Protein AF-A0A812J0E7-F1 (afdb_monomer_lite)

Radius of gyration: 27.95 Å; chains: 1; bounding box: 63×79×71 Å

Foldseek 3Di:
DCPQVDDADPLLVVLLVPDDPVQSVVVVVVLSVCVVVVVDPHSNVVSNVCSVVPPDRCVPPPPPPDDDDPCPPDPPDPPPPDLVVLLVLLCPAPLNVLCVVLVNDADPLLSVLLSVDPSVLSSQLSVVCSVCVVPDPHSNVVSNVCSVVPPDRPPPPPPPPPPDDPPPPDDDPDDDDDDDDDDDDDDDDDDDDPPPPPPDDPDPDDDDDDDD

Sequence (212 aa):
MALVGLQLDDSATNALSGLPVEAAIEFLDVVARKAATGHLKDPSNYVCATIARGYVPQAKLPSWQGHASFEAPPPANAVMPDMDVAASRLQSTVGMRKAEQAGIDLNHEALNALLRLPTPHASQLLEQVVDKKETIRDLSNYVCATVARGFHPKDSVGTVWSGLPSPGPCAETEVPGAKAKGKGKATMESKGIELVLGLSACDADGAPAMSA

Secondary structure (DSSP, 8-state):
--SS-----HHHHHHHHTS-HHHHHHHHHHHHHHHHTT--S-HHHHHHHHHHTT---GGGS----S-----PPPPTT--PPPHHHHHHHHHTSHHHHHHHHTT----HHHHHHHHTS-HHHHHHHHHHHHHHTTT-S-HHHHHHHHHHH----TT-SS---TTSPPPP--------------------------------------PPP---

pLDDT: mean 76.67, std 21.18, range [36.47, 97.5]

Structure (mmCIF, N/CA/C/O backbone):
data_AF-A0A812J0E7-F1
#
_entry.id   AF-A0A812J0E7-F1
#
loop_
_atom_site.group_PDB
_atom_site.id
_atom_site.type_symbol
_atom_site.label_atom_id
_atom_site.label_alt_id
_atom_site.label_comp_id
_atom_site.label_asym_id
_atom_site.label_entity_id
_atom_site.label_seq_id
_atom_site.pdbx_PDB_ins_code
_atom_site.Cartn_x
_atom_site.Cartn_y
_atom_site.Cartn_z
_atom_site.occupancy
_atom_site.B_iso_or_equiv
_atom_site.auth_seq_id
_atom_site.auth_comp_id
_atom_site.auth_asym_id
_atom_site.auth_atom_id
_atom_site.pdbx_PDB_model_num
ATOM 1 N N . MET A 1 1 ? -5.034 -35.439 -24.801 1.00 44.34 1 MET A N 1
ATOM 2 C CA . MET A 1 1 ? -4.328 -35.303 -23.509 1.00 44.34 1 MET A CA 1
ATOM 3 C C . MET A 1 1 ? -5.160 -34.407 -22.601 1.00 44.34 1 MET A C 1
ATOM 5 O O . MET A 1 1 ? -5.122 -33.199 -22.765 1.00 44.34 1 MET A O 1
ATOM 9 N N . ALA A 1 2 ? -5.962 -34.982 -21.703 1.00 48.00 2 ALA A N 1
ATOM 10 C CA . ALA A 1 2 ? -6.742 -34.235 -20.712 1.00 48.00 2 ALA A CA 1
ATOM 11 C C . ALA A 1 2 ? -5.979 -34.247 -19.380 1.00 48.00 2 ALA A C 1
ATOM 13 O O . ALA A 1 2 ? -6.350 -34.968 -18.462 1.00 48.00 2 ALA A O 1
ATOM 14 N N . LEU A 1 3 ? -4.842 -33.547 -19.303 1.00 50.38 3 LEU A N 1
ATOM 15 C CA . LEU A 1 3 ? -3.927 -33.725 -18.167 1.00 50.38 3 LEU A CA 1
ATOM 16 C C . LEU A 1 3 ? -4.406 -33.045 -16.868 1.00 50.38 3 LEU A C 1
ATOM 18 O O . LEU A 1 3 ? -3.832 -33.301 -15.819 1.00 50.38 3 LEU A O 1
ATOM 22 N N . VAL A 1 4 ? -5.441 -32.194 -16.912 1.00 64.94 4 VAL A N 1
ATOM 23 C CA . VAL A 1 4 ? -5.829 -31.359 -15.753 1.00 64.94 4 VAL A CA 1
ATOM 24 C C . VAL A 1 4 ? -7.349 -31.254 -15.541 1.00 64.94 4 VAL A C 1
ATOM 26 O O . VAL A 1 4 ? -7.813 -30.524 -14.674 1.00 64.94 4 VAL A O 1
ATOM 29 N N . GLY A 1 5 ? -8.167 -31.955 -16.337 1.00 81.00 5 GLY A N 1
ATOM 30 C CA . GLY A 1 5 ? -9.637 -31.878 -16.237 1.00 81.00 5 GLY A CA 1
ATOM 31 C C . GLY A 1 5 ? -10.244 -30.487 -16.505 1.00 81.00 5 GLY A C 1
ATOM 32 O O . GLY A 1 5 ? -11.452 -30.314 -16.379 1.00 81.00 5 GLY A O 1
ATOM 33 N N . LEU A 1 6 ? -9.429 -29.501 -16.888 1.00 87.38 6 LEU A N 1
ATOM 34 C CA . LEU A 1 6 ? -9.859 -28.165 -17.282 1.00 87.38 6 LEU A CA 1
ATOM 35 C C . LEU A 1 6 ? -10.389 -28.212 -18.717 1.00 87.38 6 LEU A C 1
ATOM 37 O O . LEU A 1 6 ? -9.656 -28.577 -19.637 1.00 87.38 6 LEU A O 1
ATOM 41 N N . GLN A 1 7 ? -11.650 -27.830 -18.908 1.00 90.75 7 GLN A N 1
ATOM 42 C CA . GLN A 1 7 ? -12.181 -27.540 -20.237 1.00 90.75 7 GLN A CA 1
ATOM 43 C C . GLN A 1 7 ? -11.746 -26.122 -20.616 1.00 90.75 7 GLN A C 1
ATOM 45 O O . GLN A 1 7 ? -12.082 -25.168 -19.916 1.00 90.75 7 GLN A O 1
ATOM 50 N N . LEU A 1 8 ? -10.941 -26.008 -21.674 1.00 92.88 8 LEU A N 1
ATOM 51 C CA . LEU A 1 8 ? -10.492 -24.740 -22.242 1.00 92.88 8 LEU A CA 1
ATOM 52 C C . LEU A 1 8 ? -11.050 -24.608 -23.657 1.00 92.88 8 LEU A C 1
ATOM 54 O O . LEU A 1 8 ? -10.945 -25.544 -24.447 1.00 92.88 8 LEU A O 1
ATOM 58 N N . ASP A 1 9 ? -11.605 -23.441 -23.966 1.00 95.88 9 ASP A N 1
ATOM 59 C CA . ASP A 1 9 ? -12.119 -23.116 -25.298 1.00 95.88 9 ASP A CA 1
ATOM 60 C C . ASP A 1 9 ? -10.985 -22.867 -26.307 1.00 95.88 9 ASP A C 1
ATOM 62 O O . ASP A 1 9 ? -9.846 -22.552 -25.936 1.00 95.88 9 ASP A O 1
ATOM 66 N N . ASP A 1 10 ? -11.309 -22.908 -27.602 1.00 96.56 10 ASP A N 1
ATOM 67 C CA . ASP A 1 10 ? -10.367 -22.638 -28.700 1.00 96.56 10 ASP A CA 1
ATOM 68 C C . ASP A 1 10 ? -9.698 -21.257 -28.586 1.00 96.56 10 ASP A C 1
ATOM 70 O O . ASP A 1 10 ? -8.526 -21.078 -28.911 1.00 96.56 10 ASP A O 1
ATOM 74 N N . SER A 1 11 ? -10.413 -20.263 -28.049 1.00 95.69 11 SER A N 1
ATOM 75 C CA . SER A 1 11 ? -9.834 -18.935 -27.820 1.00 95.69 11 SER A CA 1
ATOM 76 C C . SER A 1 11 ? -8.719 -18.959 -26.771 1.00 95.69 11 SER A C 1
ATOM 78 O O . SER A 1 11 ? -7.732 -18.237 -26.913 1.00 95.69 11 SER A O 1
ATOM 80 N N . ALA A 1 12 ? -8.868 -19.766 -25.718 1.00 96.06 12 ALA A N 1
ATOM 81 C CA . ALA A 1 12 ? -7.878 -19.867 -24.652 1.00 96.06 12 ALA A CA 1
ATOM 82 C C . ALA A 1 12 ? -6.657 -20.672 -25.113 1.00 96.06 12 ALA A C 1
ATOM 84 O O . ALA A 1 12 ? -5.525 -20.288 -24.820 1.00 96.06 12 ALA A O 1
ATOM 85 N N . THR A 1 13 ? -6.867 -21.742 -25.886 1.00 95.50 13 THR A N 1
ATOM 86 C CA . THR A 1 13 ? -5.765 -22.511 -26.487 1.00 95.50 13 THR A CA 1
ATOM 87 C C . THR A 1 13 ? -4.980 -21.678 -27.503 1.00 95.50 13 THR A C 1
ATOM 89 O O . THR A 1 13 ? -3.749 -21.692 -27.473 1.00 95.50 13 THR A O 1
ATOM 92 N N . ASN A 1 14 ? -5.659 -20.864 -28.319 1.00 97.00 14 ASN A N 1
ATOM 93 C CA . ASN A 1 14 ? -4.999 -19.925 -29.224 1.00 97.00 14 ASN A CA 1
ATOM 94 C C . ASN A 1 14 ? -4.171 -18.878 -28.458 1.00 97.00 14 ASN A C 1
ATOM 96 O O . ASN A 1 14 ? -3.019 -18.631 -28.805 1.00 97.00 14 ASN A O 1
ATOM 100 N N . ALA A 1 15 ? -4.704 -18.314 -27.369 1.00 96.31 15 ALA A N 1
ATOM 101 C CA . ALA A 1 15 ? -3.961 -17.370 -26.533 1.00 96.31 15 ALA A CA 1
ATOM 102 C C . ALA A 1 15 ? -2.708 -18.005 -25.898 1.00 96.31 15 ALA A C 1
ATOM 104 O O . ALA A 1 15 ? -1.647 -17.381 -25.867 1.00 96.31 15 ALA A O 1
ATOM 105 N N . LEU A 1 16 ? -2.805 -19.258 -25.438 1.00 95.56 16 LEU A N 1
ATOM 106 C CA . LEU A 1 16 ? -1.675 -20.001 -24.869 1.00 95.56 16 LEU A CA 1
ATOM 107 C C . LEU A 1 16 ? -0.576 -20.283 -25.898 1.00 95.56 16 LEU A C 1
ATOM 109 O O . LEU A 1 16 ? 0.594 -20.321 -25.527 1.00 95.56 16 LEU A O 1
ATOM 113 N N . SER A 1 17 ? -0.926 -20.430 -27.179 1.00 96.12 17 SER A N 1
ATOM 114 C CA . SER A 1 17 ? 0.057 -20.648 -28.249 1.00 96.12 17 SER A CA 1
ATOM 115 C C . SER A 1 17 ? 1.004 -19.458 -28.466 1.00 96.12 17 SER A C 1
ATOM 117 O O . SER A 1 17 ? 2.096 -19.632 -29.001 1.00 96.12 17 SER A O 1
ATOM 119 N N . GLY A 1 18 ? 0.619 -18.259 -28.010 1.00 93.50 18 GLY A N 1
ATOM 120 C CA . GLY A 1 18 ? 1.463 -17.063 -28.042 1.00 93.50 18 GLY A CA 1
ATOM 121 C C . GLY A 1 18 ? 2.521 -16.999 -26.934 1.00 93.50 18 GLY A C 1
ATOM 122 O O . GLY A 1 18 ? 3.386 -16.125 -26.976 1.00 93.50 18 GLY A O 1
ATOM 123 N N . LEU A 1 19 ? 2.466 -17.890 -25.937 1.00 93.12 19 LEU A N 1
ATOM 124 C CA . LEU A 1 19 ? 3.418 -17.939 -24.827 1.00 93.12 19 LEU A CA 1
ATOM 125 C C . LEU A 1 19 ? 4.507 -19.000 -25.063 1.00 93.12 19 LEU A C 1
ATOM 127 O O . LEU A 1 19 ? 4.254 -20.017 -25.710 1.00 93.12 19 LEU A O 1
ATOM 131 N N . PRO A 1 20 ? 5.718 -18.824 -24.497 1.00 93.25 20 PRO A N 1
ATOM 132 C CA . PRO A 1 20 ? 6.706 -19.895 -24.481 1.00 93.25 20 PRO A CA 1
ATOM 133 C C . PRO A 1 20 ? 6.164 -21.096 -23.697 1.00 93.25 20 PRO A C 1
ATOM 135 O O . PRO A 1 20 ? 5.529 -20.928 -22.654 1.00 93.25 20 PRO A O 1
ATOM 138 N N . VAL A 1 21 ? 6.446 -22.306 -24.190 1.00 93.12 21 VAL A N 1
ATOM 139 C CA . VAL A 1 21 ? 5.866 -23.560 -23.675 1.00 93.12 21 VAL A CA 1
ATOM 140 C C . VAL A 1 21 ? 6.054 -23.731 -22.165 1.00 93.12 21 VAL A C 1
ATOM 142 O O . VAL A 1 21 ? 5.101 -24.077 -21.473 1.00 93.12 21 VAL A O 1
ATOM 145 N N . GLU A 1 22 ? 7.226 -23.376 -21.635 1.00 90.38 22 GLU A N 1
ATOM 146 C CA . GLU A 1 22 ? 7.506 -23.479 -20.198 1.00 90.38 22 GLU A CA 1
ATOM 147 C C . GLU A 1 22 ? 6.597 -22.571 -19.364 1.00 90.38 22 GLU A C 1
ATOM 149 O O . GLU A 1 22 ? 6.024 -22.997 -18.364 1.00 90.38 22 GLU A O 1
ATOM 154 N N . ALA A 1 23 ? 6.377 -21.335 -19.823 1.00 92.38 23 ALA A N 1
ATOM 155 C CA . ALA A 1 23 ? 5.487 -20.399 -19.146 1.00 92.38 23 ALA A CA 1
ATOM 156 C C . ALA A 1 23 ? 4.021 -20.835 -19.230 1.00 92.38 23 ALA A C 1
ATOM 158 O O . ALA A 1 23 ? 3.261 -20.626 -18.287 1.00 92.38 23 ALA A O 1
ATOM 159 N N . ALA A 1 24 ? 3.614 -21.433 -20.353 1.00 94.00 24 ALA A N 1
ATOM 160 C CA . ALA A 1 24 ? 2.263 -21.953 -20.514 1.00 94.00 24 ALA A CA 1
ATOM 161 C C . ALA A 1 24 ? 1.991 -23.113 -19.540 1.00 94.00 24 ALA A C 1
ATOM 163 O O . ALA A 1 24 ? 0.922 -23.152 -18.932 1.00 94.00 24 ALA A O 1
ATOM 164 N N . ILE A 1 25 ? 2.960 -24.016 -19.339 1.00 91.94 25 ILE A N 1
ATOM 165 C CA . ILE A 1 25 ? 2.851 -25.132 -18.386 1.00 91.94 25 ILE A CA 1
ATOM 166 C C . ILE A 1 25 ? 2.694 -24.609 -16.954 1.00 91.94 25 ILE A C 1
ATOM 168 O O . ILE A 1 25 ? 1.751 -24.993 -16.260 1.00 91.94 25 ILE A O 1
ATOM 172 N N . GLU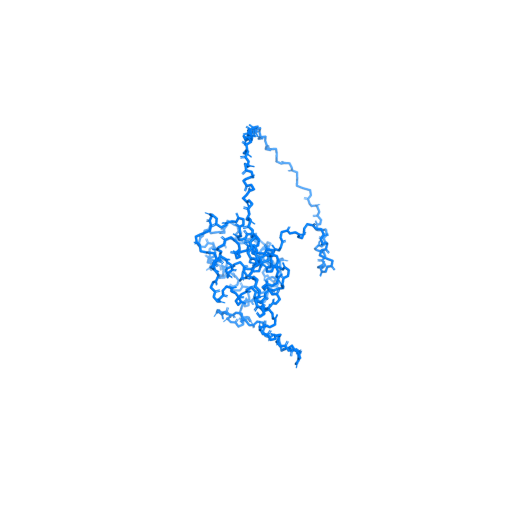 A 1 26 ? 3.565 -23.694 -16.521 1.00 91.25 26 GLU A N 1
ATOM 173 C CA . GLU A 1 26 ? 3.472 -23.095 -15.184 1.00 91.25 26 GLU A CA 1
ATOM 174 C C . GLU A 1 26 ? 2.159 -22.341 -14.974 1.00 91.25 26 GLU A C 1
ATOM 176 O O . GLU A 1 26 ? 1.524 -22.441 -13.920 1.00 91.25 26 GLU A O 1
ATOM 181 N N . PHE A 1 27 ? 1.731 -21.584 -15.985 1.00 93.50 27 PHE A N 1
ATOM 182 C CA . PHE A 1 27 ? 0.490 -20.835 -15.914 1.00 93.50 27 PHE A CA 1
ATOM 183 C C . PHE A 1 27 ? -0.718 -21.766 -15.767 1.00 93.50 27 PHE A C 1
ATOM 185 O O . PHE A 1 27 ? -1.580 -21.519 -14.920 1.00 93.50 27 PHE A O 1
ATOM 192 N N . LEU A 1 28 ? -0.756 -22.869 -16.521 1.00 93.38 28 LEU A N 1
ATOM 193 C CA . LEU A 1 28 ? -1.810 -23.875 -16.407 1.00 93.38 28 LEU A CA 1
ATOM 194 C C . LEU A 1 28 ? -1.844 -24.527 -15.020 1.00 93.38 28 LEU A C 1
ATOM 196 O O . LEU A 1 28 ? -2.935 -24.742 -14.495 1.00 93.38 28 LEU A O 1
ATOM 200 N N . ASP A 1 29 ? -0.696 -24.765 -14.384 1.00 91.25 29 ASP A N 1
ATOM 201 C CA . ASP A 1 29 ? -0.633 -25.288 -13.013 1.00 91.25 29 ASP A CA 1
ATOM 202 C C . ASP A 1 29 ? -1.235 -24.307 -11.982 1.00 91.25 29 ASP A C 1
ATOM 204 O O . ASP A 1 29 ? -1.994 -24.691 -11.084 1.00 91.25 29 ASP A O 1
ATOM 208 N N . VAL A 1 30 ? -0.980 -23.003 -12.140 1.00 91.06 30 VAL A N 1
ATOM 209 C CA . VAL A 1 30 ? -1.592 -21.958 -11.298 1.00 91.06 30 VAL A CA 1
ATOM 210 C C . VAL A 1 30 ? -3.108 -21.893 -11.507 1.00 91.06 30 VAL A C 1
ATOM 212 O O . VAL A 1 30 ? -3.863 -21.794 -10.533 1.00 91.06 30 VAL A O 1
ATOM 215 N N . VAL A 1 31 ? -3.569 -21.956 -12.760 1.00 93.69 31 VAL A N 1
ATOM 216 C CA . VAL A 1 31 ? -5.002 -21.967 -13.096 1.00 93.69 31 VAL A CA 1
ATOM 217 C C . VAL A 1 31 ? -5.678 -23.207 -12.518 1.00 93.69 31 VAL A C 1
ATOM 219 O O . VAL A 1 31 ? -6.746 -23.087 -11.922 1.00 93.69 31 VAL A O 1
ATOM 222 N N . ALA A 1 32 ? -5.034 -24.370 -12.604 1.00 92.75 32 ALA A N 1
ATOM 223 C CA . ALA A 1 32 ? -5.523 -25.619 -12.035 1.00 92.75 32 ALA A CA 1
ATOM 224 C C . ALA A 1 32 ? -5.711 -25.533 -10.520 1.00 92.75 32 ALA A C 1
ATOM 226 O O . ALA A 1 32 ? -6.779 -25.870 -10.011 1.00 92.75 32 ALA A O 1
ATOM 227 N N . ARG A 1 33 ? -4.723 -24.996 -9.794 1.00 89.88 33 ARG A N 1
ATOM 228 C CA . ARG A 1 33 ? -4.826 -24.774 -8.342 1.00 89.88 33 ARG A CA 1
ATOM 229 C C . ARG A 1 33 ? -5.947 -23.796 -7.977 1.00 89.88 33 ARG A C 1
ATOM 231 O O . ARG A 1 33 ? -6.673 -24.019 -7.006 1.00 89.88 33 ARG A O 1
ATOM 238 N N . LYS A 1 34 ? -6.123 -22.727 -8.762 1.00 90.88 34 LYS A N 1
ATOM 239 C CA . LYS A 1 34 ? -7.212 -21.746 -8.581 1.00 90.88 34 LYS A CA 1
ATOM 240 C C . LYS A 1 34 ? -8.595 -22.322 -8.897 1.00 90.88 34 LYS A C 1
ATOM 242 O O . LYS A 1 34 ? -9.567 -21.976 -8.229 1.00 90.88 34 LYS A O 1
ATOM 247 N N . ALA A 1 35 ? -8.684 -23.199 -9.891 1.00 92.44 35 ALA A N 1
ATOM 248 C CA . ALA A 1 35 ? -9.912 -23.913 -10.217 1.00 92.44 35 ALA A CA 1
ATOM 249 C C . ALA A 1 35 ? -10.257 -24.938 -9.126 1.00 92.44 35 ALA A C 1
ATOM 251 O O . ALA A 1 35 ? -11.395 -24.982 -8.670 1.00 92.44 35 ALA A O 1
ATOM 252 N N . ALA A 1 36 ? -9.265 -25.684 -8.626 1.00 88.81 36 ALA A N 1
ATOM 253 C CA . ALA A 1 36 ? -9.441 -26.661 -7.550 1.00 88.81 36 ALA A CA 1
ATOM 254 C C . ALA A 1 36 ? -9.902 -26.026 -6.226 1.00 88.81 36 ALA A C 1
ATOM 256 O O . ALA A 1 36 ? -10.658 -26.638 -5.478 1.00 88.81 36 ALA A O 1
ATOM 257 N N . THR A 1 37 ? -9.497 -24.782 -5.949 1.00 91.31 37 THR A N 1
ATOM 258 C CA . THR A 1 37 ? -9.984 -24.013 -4.788 1.00 91.31 37 THR A CA 1
ATOM 259 C C . THR A 1 37 ? -11.406 -23.468 -4.965 1.00 91.31 37 THR A C 1
ATOM 261 O O . THR A 1 37 ? -11.951 -22.889 -4.030 1.00 91.31 37 THR A O 1
ATOM 264 N N . GLY A 1 38 ? -12.027 -23.627 -6.141 1.00 89.31 38 GLY A N 1
ATOM 265 C CA . GLY A 1 38 ? -13.383 -23.145 -6.429 1.00 89.31 38 GLY A CA 1
ATOM 266 C C . GLY A 1 38 ? -13.495 -21.623 -6.570 1.00 89.31 38 GLY A C 1
ATOM 267 O O . GLY A 1 38 ? -14.597 -21.088 -6.683 1.00 89.31 38 GLY A O 1
ATOM 268 N N . HIS A 1 39 ? -12.370 -20.902 -6.582 1.00 88.56 39 HIS A N 1
ATOM 269 C CA . HIS A 1 39 ? -12.354 -19.447 -6.751 1.00 88.56 39 HIS A CA 1
ATOM 270 C C . HIS A 1 39 ? -12.484 -19.003 -8.210 1.00 88.56 39 HIS A C 1
ATOM 272 O O . HIS A 1 39 ? -12.683 -17.814 -8.471 1.00 88.56 39 HIS A O 1
ATOM 278 N N . LEU A 1 40 ? -12.383 -19.935 -9.158 1.00 92.81 40 LEU A N 1
ATOM 279 C CA . LEU A 1 40 ? -12.450 -19.655 -10.582 1.00 92.81 40 LEU A CA 1
ATOM 280 C C . LEU A 1 40 ? -13.701 -20.288 -11.193 1.00 92.81 40 LEU A C 1
ATOM 282 O O . LEU A 1 40 ? -13.822 -21.508 -11.222 1.00 92.81 40 LEU A O 1
ATOM 286 N N . LYS A 1 41 ? -14.627 -19.446 -11.666 1.00 92.50 41 LYS A N 1
ATOM 287 C CA . LYS A 1 41 ? -15.868 -19.890 -12.324 1.00 92.50 41 LYS A CA 1
ATOM 288 C C . LYS A 1 41 ? -15.623 -20.339 -13.765 1.00 92.50 41 LYS A C 1
ATOM 290 O O . LYS A 1 41 ? -16.107 -21.389 -14.159 1.00 92.50 41 LYS A O 1
ATOM 295 N N . ASP A 1 42 ? -14.815 -19.572 -14.498 1.00 94.50 42 ASP A N 1
ATOM 296 C CA . ASP A 1 42 ? -14.579 -19.763 -15.930 1.00 94.50 42 ASP A CA 1
ATOM 297 C C . ASP A 1 42 ? -13.069 -19.743 -16.222 1.00 94.50 42 ASP A C 1
ATOM 299 O O . ASP A 1 42 ? -12.473 -18.662 -16.342 1.00 94.50 42 ASP A O 1
ATOM 303 N N . PR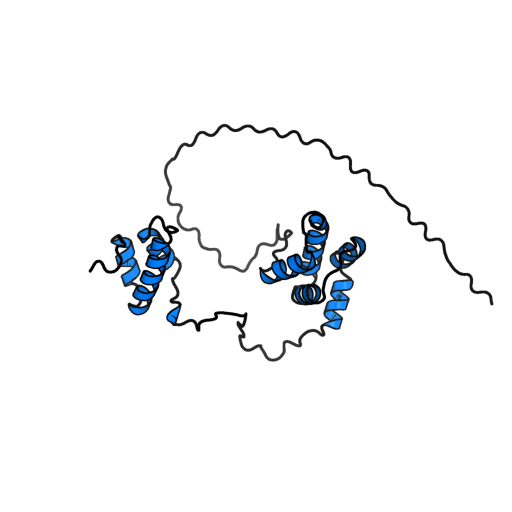O A 1 43 ? -12.412 -20.915 -16.313 1.00 95.44 43 PRO A N 1
ATOM 304 C CA . PRO A 1 43 ? -10.970 -20.983 -16.521 1.00 95.44 43 PRO A CA 1
ATOM 305 C C . PRO A 1 43 ? -10.548 -20.399 -17.875 1.00 95.44 43 PRO A C 1
ATOM 307 O O . PRO A 1 43 ? -9.564 -19.660 -17.922 1.00 95.44 43 PRO A O 1
ATOM 310 N N . SER A 1 44 ? -11.311 -20.637 -18.948 1.00 96.19 44 SER A N 1
ATOM 311 C CA . SER A 1 44 ? -11.024 -20.097 -20.285 1.00 96.19 44 SER A CA 1
ATOM 312 C C . SER A 1 44 ? -10.956 -18.569 -20.295 1.00 96.19 44 SER A C 1
ATOM 314 O O . SER A 1 44 ? -9.984 -17.987 -20.777 1.00 96.19 44 SER A O 1
ATOM 316 N N . ASN A 1 45 ? -11.958 -17.906 -19.708 1.00 96.81 45 ASN A N 1
ATOM 317 C CA . ASN A 1 45 ? -12.013 -16.446 -19.651 1.00 96.81 45 ASN A CA 1
ATOM 318 C C . ASN A 1 45 ? -10.858 -15.873 -18.817 1.00 96.81 45 ASN A C 1
ATOM 320 O O . ASN A 1 45 ? -10.248 -14.873 -19.190 1.00 96.81 45 ASN A O 1
ATOM 324 N N . TYR A 1 46 ? -10.514 -16.533 -17.707 1.00 96.00 46 TYR A N 1
ATOM 325 C CA . TYR A 1 46 ? -9.380 -16.128 -16.882 1.00 96.00 46 TYR A CA 1
ATOM 326 C C . TYR A 1 46 ? -8.050 -16.221 -17.635 1.00 96.00 46 TYR A C 1
ATOM 328 O O . TYR A 1 46 ? -7.240 -15.298 -17.547 1.00 96.00 46 TYR A O 1
ATOM 336 N N . VAL A 1 47 ? -7.838 -17.297 -18.396 1.00 96.25 47 VAL A N 1
ATOM 337 C CA . VAL A 1 47 ? -6.645 -17.481 -19.234 1.00 96.25 47 VAL A CA 1
ATOM 338 C C . VAL A 1 47 ? -6.550 -16.357 -20.264 1.00 96.25 47 VAL A C 1
ATOM 340 O O . VAL A 1 47 ? -5.555 -15.632 -20.272 1.00 96.25 47 VAL A O 1
ATOM 343 N N . CYS A 1 48 ? -7.605 -16.134 -21.055 1.00 96.69 48 CYS A N 1
ATOM 344 C CA . CYS A 1 48 ? -7.638 -15.070 -22.062 1.00 96.69 48 CYS A CA 1
ATOM 345 C C . CYS A 1 48 ? -7.384 -13.685 -21.450 1.00 96.69 48 CYS A C 1
ATOM 347 O O . CYS A 1 48 ? -6.521 -12.950 -21.924 1.00 96.69 48 CYS A O 1
ATOM 349 N N . ALA A 1 49 ? -8.083 -13.341 -20.363 1.00 95.62 49 ALA A N 1
ATOM 350 C CA . ALA A 1 49 ? -7.931 -12.051 -19.695 1.00 95.62 49 ALA A CA 1
ATOM 351 C C . ALA A 1 49 ? -6.525 -11.852 -19.112 1.00 95.62 49 ALA A C 1
ATOM 353 O O . ALA A 1 49 ? -5.987 -10.747 -19.155 1.00 95.62 49 ALA A O 1
ATOM 354 N N . THR A 1 50 ? -5.918 -12.905 -18.563 1.00 94.88 50 THR A N 1
ATOM 355 C CA . THR A 1 50 ? -4.574 -12.824 -17.976 1.00 94.88 50 THR A CA 1
ATOM 356 C C . THR A 1 50 ? -3.505 -12.657 -19.051 1.00 94.88 50 THR A C 1
ATOM 358 O O . THR A 1 50 ? -2.612 -11.828 -18.895 1.00 94.88 50 THR A O 1
ATOM 361 N N . ILE A 1 51 ? -3.620 -13.384 -20.166 1.00 95.12 51 ILE A N 1
ATOM 362 C CA . ILE A 1 51 ? -2.692 -13.267 -21.298 1.00 95.12 51 ILE A CA 1
ATOM 363 C C . ILE A 1 51 ? -2.840 -11.900 -21.971 1.00 95.12 51 ILE A C 1
ATOM 365 O O . ILE A 1 51 ? -1.836 -11.234 -22.211 1.00 95.12 51 ILE A O 1
ATOM 369 N N . ALA A 1 52 ? -4.074 -11.427 -22.181 1.00 93.12 52 ALA A N 1
ATOM 370 C CA . ALA A 1 52 ? -4.350 -10.108 -22.752 1.00 93.12 52 ALA A CA 1
ATOM 371 C C . ALA A 1 52 ? -3.797 -8.950 -21.900 1.00 93.12 52 ALA A C 1
ATOM 373 O O . ALA A 1 52 ? -3.447 -7.902 -22.433 1.00 93.12 52 ALA A O 1
ATOM 374 N N . ARG A 1 53 ? -3.673 -9.142 -20.579 1.00 91.31 53 ARG A N 1
ATOM 375 C CA . ARG A 1 53 ? -3.030 -8.182 -19.663 1.00 91.31 53 ARG A CA 1
ATOM 376 C C . ARG A 1 53 ? -1.499 -8.190 -19.728 1.00 91.31 53 ARG A C 1
ATOM 378 O O . ARG A 1 53 ? -0.878 -7.395 -19.031 1.00 91.31 53 ARG A O 1
ATOM 385 N N . GLY A 1 54 ? -0.899 -9.065 -20.534 1.00 91.12 54 GLY A N 1
ATOM 386 C CA . GLY A 1 54 ? 0.549 -9.228 -20.622 1.00 91.12 54 GLY A CA 1
ATOM 387 C C . GLY A 1 54 ? 1.086 -10.103 -19.497 1.00 91.12 54 GLY A C 1
ATOM 388 O O . GLY A 1 54 ? 1.857 -9.639 -18.663 1.00 91.12 54 GLY A O 1
ATOM 389 N N . TYR A 1 55 ? 0.656 -11.366 -19.449 1.00 90.00 55 TYR A N 1
ATOM 390 C CA . TYR A 1 55 ? 1.156 -12.341 -18.477 1.00 90.00 55 TYR A CA 1
ATOM 391 C C . TYR A 1 55 ? 2.696 -12.373 -18.441 1.00 90.00 55 TYR A C 1
ATOM 393 O O . TYR A 1 55 ? 3.345 -12.575 -19.468 1.00 90.00 55 TYR A O 1
ATOM 401 N N . VAL A 1 56 ? 3.270 -12.210 -17.243 1.00 85.25 56 VAL A N 1
ATOM 402 C CA . VAL A 1 56 ? 4.718 -12.286 -17.000 1.00 85.25 56 VAL A CA 1
ATOM 403 C C . VAL A 1 56 ? 5.019 -13.572 -16.218 1.00 85.25 56 VAL A C 1
ATOM 405 O O . VAL A 1 56 ? 4.545 -13.704 -15.083 1.00 85.25 56 VAL A O 1
ATOM 408 N N . PRO A 1 57 ? 5.787 -14.520 -16.789 1.00 82.12 57 PRO A N 1
ATOM 409 C CA . PRO A 1 57 ? 6.114 -15.785 -16.135 1.00 82.12 57 PRO A CA 1
ATOM 410 C C . PRO A 1 57 ? 6.873 -15.557 -14.825 1.00 82.12 57 PRO A C 1
ATOM 412 O O . PRO A 1 57 ? 7.861 -14.821 -14.790 1.00 82.12 57 PRO A O 1
ATOM 415 N N . GLN A 1 58 ? 6.430 -16.212 -13.751 1.00 69.12 58 GLN A N 1
ATOM 416 C CA . GLN A 1 58 ? 7.058 -16.088 -12.432 1.00 69.12 58 GLN A CA 1
ATOM 417 C C . GLN A 1 58 ? 8.375 -16.880 -12.332 1.00 69.12 58 GLN A C 1
ATOM 419 O O . GLN A 1 58 ? 9.219 -16.49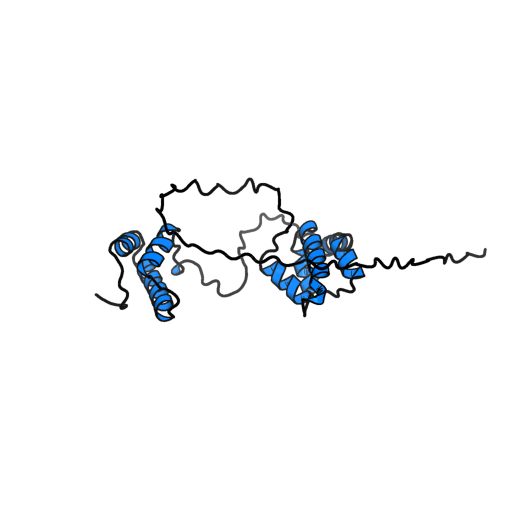9 -11.530 1.00 69.12 58 GLN A O 1
ATOM 424 N N . ALA A 1 59 ? 8.621 -17.892 -13.182 1.00 62.00 59 ALA A N 1
ATOM 425 C CA . ALA A 1 59 ? 9.864 -18.686 -13.176 1.00 62.00 59 ALA A CA 1
ATOM 426 C C . ALA A 1 59 ? 11.164 -17.893 -13.361 1.00 62.00 59 ALA A C 1
ATOM 428 O O . ALA A 1 59 ? 12.239 -18.401 -13.048 1.00 62.00 59 ALA A O 1
ATOM 429 N N . LYS A 1 60 ? 11.103 -16.674 -13.906 1.00 52.62 60 LYS A N 1
ATOM 430 C CA . LYS A 1 60 ? 12.291 -15.825 -14.097 1.00 52.62 60 LYS A CA 1
ATOM 431 C C . LYS A 1 60 ? 12.384 -14.657 -13.136 1.00 52.62 60 LYS A C 1
ATOM 433 O O . LYS A 1 60 ? 13.373 -13.928 -13.174 1.00 52.62 60 LYS A O 1
ATOM 438 N N . LEU A 1 61 ? 11.391 -14.481 -12.276 1.00 46.31 61 LEU A N 1
ATOM 439 C CA . LEU A 1 61 ? 11.524 -13.554 -11.173 1.00 46.31 61 LEU A CA 1
ATOM 440 C C . LEU A 1 61 ? 12.133 -14.361 -10.025 1.00 46.31 61 LEU A C 1
ATOM 442 O O . LEU A 1 61 ? 11.554 -15.383 -9.650 1.00 46.31 61 LEU A O 1
ATOM 446 N N . PRO A 1 62 ? 13.313 -13.971 -9.498 1.00 46.97 62 PRO A N 1
ATOM 447 C CA . PRO A 1 62 ? 13.837 -14.603 -8.299 1.00 46.97 62 PRO A CA 1
ATOM 448 C C . PRO A 1 62 ? 12.706 -14.620 -7.282 1.00 46.97 62 PRO A C 1
ATOM 450 O O . PRO A 1 62 ? 11.968 -13.645 -7.173 1.00 46.97 62 PRO A O 1
ATOM 453 N N . SER A 1 63 ? 12.501 -15.743 -6.611 1.00 50.62 63 SER A N 1
ATOM 454 C CA . SER A 1 63 ? 11.471 -15.894 -5.595 1.00 50.62 63 SER A CA 1
ATOM 455 C C . SER A 1 63 ? 11.701 -14.868 -4.480 1.00 50.62 63 SER A C 1
ATOM 457 O O . SER A 1 63 ? 12.355 -15.165 -3.483 1.00 50.62 63 SER A O 1
ATOM 459 N N . TRP A 1 64 ? 11.168 -13.656 -4.634 1.00 44.66 64 TRP A N 1
ATOM 460 C CA . TRP A 1 64 ? 11.086 -12.638 -3.591 1.00 44.66 64 TRP A CA 1
ATOM 461 C C . TRP A 1 64 ? 9.933 -13.015 -2.660 1.00 44.66 64 TRP A C 1
ATOM 463 O O . TRP A 1 64 ? 8.949 -12.297 -2.490 1.00 44.66 64 TRP A O 1
ATOM 473 N N . GLN A 1 65 ? 10.049 -14.200 -2.064 1.00 47.19 65 GLN A N 1
ATOM 474 C CA . GLN A 1 65 ? 9.363 -14.520 -0.832 1.00 47.19 65 GLN A CA 1
ATOM 475 C C . GLN A 1 65 ? 10.092 -13.738 0.267 1.00 47.19 65 GLN A C 1
ATOM 477 O O . GLN A 1 65 ? 11.057 -14.214 0.853 1.00 47.19 65 GLN A O 1
ATOM 482 N N . GLY A 1 66 ? 9.620 -12.517 0.516 1.00 47.00 66 GLY A N 1
ATOM 483 C CA . GLY A 1 66 ? 9.961 -11.748 1.708 1.00 47.00 66 GLY A CA 1
ATOM 484 C C . GLY A 1 66 ? 10.892 -10.565 1.460 1.00 47.00 66 GLY A C 1
ATOM 485 O O . GLY A 1 66 ? 12.046 -10.729 1.094 1.00 47.00 66 GLY A O 1
ATOM 486 N N . HIS A 1 67 ? 10.374 -9.389 1.810 1.00 37.00 67 HIS A N 1
ATOM 487 C CA . HIS A 1 67 ? 11.060 -8.107 1.962 1.00 37.00 67 HIS A CA 1
ATOM 488 C C . HIS A 1 67 ? 11.353 -7.322 0.679 1.00 37.00 67 HIS A C 1
ATOM 490 O O . HIS A 1 67 ? 11.975 -7.778 -0.273 1.00 37.00 67 HIS A O 1
ATOM 496 N N . ALA A 1 68 ? 10.866 -6.082 0.700 1.00 48.50 68 ALA A N 1
ATOM 497 C CA . ALA A 1 68 ? 11.224 -5.008 -0.202 1.00 48.50 68 ALA A CA 1
ATOM 498 C C . ALA A 1 68 ? 12.730 -4.994 -0.498 1.00 48.50 68 ALA A C 1
ATOM 500 O O . ALA A 1 68 ? 13.524 -4.811 0.417 1.00 48.50 68 ALA A O 1
ATOM 501 N N . SER A 1 69 ? 13.103 -5.132 -1.768 1.00 50.75 69 SER A N 1
ATOM 502 C CA . SER A 1 69 ? 14.329 -4.525 -2.284 1.00 50.75 69 SER A CA 1
ATOM 503 C C . SER A 1 69 ? 14.262 -4.428 -3.806 1.00 50.75 69 SER A C 1
ATOM 505 O O . SER A 1 69 ? 14.879 -5.186 -4.546 1.00 50.75 69 SER A O 1
ATOM 507 N N . PHE A 1 70 ? 13.492 -3.454 -4.295 1.00 41.91 70 PHE A N 1
ATOM 508 C CA . PHE A 1 70 ? 13.840 -2.806 -5.556 1.00 41.91 70 PHE A CA 1
ATOM 509 C C . PHE A 1 70 ? 15.012 -1.864 -5.249 1.00 41.91 70 PHE A C 1
ATOM 511 O O . PHE A 1 70 ? 14.840 -0.653 -5.144 1.00 41.91 70 PHE A O 1
ATOM 518 N N . GLU A 1 71 ? 16.197 -2.432 -5.026 1.00 42.72 71 GLU A N 1
ATOM 519 C CA . GLU A 1 71 ? 17.442 -1.672 -5.078 1.00 42.72 71 GLU A CA 1
ATOM 520 C C . GLU A 1 71 ? 17.845 -1.595 -6.550 1.00 42.72 71 GLU A C 1
ATOM 522 O O . GLU A 1 71 ? 18.653 -2.366 -7.065 1.00 42.72 71 GLU A O 1
ATOM 527 N N . ALA A 1 72 ? 17.210 -0.659 -7.259 1.00 52.84 72 ALA A N 1
ATOM 528 C CA . ALA A 1 72 ? 17.915 0.015 -8.332 1.00 52.84 72 ALA A CA 1
ATOM 529 C C . ALA A 1 72 ? 19.178 0.631 -7.704 1.00 52.84 72 ALA A C 1
ATOM 531 O O . ALA A 1 72 ? 19.054 1.243 -6.639 1.00 52.84 72 ALA A O 1
ATOM 532 N N . PRO A 1 73 ? 20.371 0.480 -8.308 1.00 50.31 73 PRO A N 1
ATOM 533 C CA . PRO A 1 73 ? 21.571 1.117 -7.786 1.00 50.31 73 PRO A CA 1
ATOM 534 C C . PRO A 1 73 ? 21.277 2.615 -7.623 1.00 50.31 73 PRO A C 1
ATOM 536 O O . PRO A 1 73 ? 20.902 3.266 -8.607 1.00 50.31 73 PRO A O 1
ATOM 539 N N . PRO A 1 74 ? 21.361 3.166 -6.400 1.00 52.53 74 PRO A N 1
ATOM 540 C CA . PRO A 1 74 ? 21.067 4.568 -6.187 1.00 52.53 74 PRO A CA 1
ATOM 541 C C . PRO A 1 74 ? 22.063 5.401 -7.005 1.00 52.53 74 PRO A C 1
ATOM 543 O O . PRO A 1 74 ? 23.258 5.087 -7.012 1.00 52.53 74 PRO A O 1
ATOM 546 N N . PRO A 1 75 ? 21.632 6.484 -7.680 1.00 55.66 75 PRO A N 1
ATOM 547 C CA . PRO A 1 75 ? 22.581 7.527 -8.038 1.00 55.66 75 PRO A CA 1
ATOM 548 C C . PRO A 1 75 ? 23.263 7.948 -6.731 1.00 55.66 75 PRO A C 1
ATOM 550 O O . PRO A 1 75 ? 22.586 8.232 -5.744 1.00 55.66 75 PRO A O 1
ATOM 553 N N . ALA A 1 76 ? 24.593 7.910 -6.715 1.00 50.78 76 ALA A N 1
ATOM 554 C CA . ALA A 1 76 ? 25.465 7.912 -5.539 1.00 50.78 76 ALA A CA 1
ATOM 555 C C . ALA A 1 76 ? 25.425 9.175 -4.641 1.00 50.78 76 ALA A C 1
ATOM 557 O O . ALA A 1 76 ? 26.422 9.494 -4.009 1.00 50.78 76 ALA A O 1
ATOM 558 N N . ASN A 1 77 ? 24.312 9.912 -4.571 1.00 52.91 77 ASN A N 1
ATOM 559 C CA . ASN A 1 77 ? 24.167 11.160 -3.819 1.00 52.91 77 ASN A CA 1
ATOM 560 C C . ASN A 1 77 ? 22.760 11.365 -3.216 1.00 52.91 77 ASN A C 1
ATOM 562 O O . ASN A 1 77 ? 22.325 12.501 -3.037 1.00 52.91 77 ASN A O 1
ATOM 566 N N . ALA A 1 78 ? 22.026 10.302 -2.871 1.00 51.28 78 ALA A N 1
ATOM 567 C CA . ALA A 1 78 ? 20.910 10.443 -1.935 1.00 51.28 78 ALA A CA 1
ATOM 568 C C . ALA A 1 78 ? 21.488 10.555 -0.518 1.00 51.28 78 ALA A C 1
ATOM 570 O O . ALA A 1 78 ? 21.569 9.574 0.216 1.00 51.28 78 ALA A O 1
ATOM 571 N N . VAL A 1 79 ? 21.957 11.755 -0.165 1.00 58.53 79 VAL A N 1
ATOM 572 C CA . VAL A 1 79 ? 22.234 12.128 1.225 1.00 58.53 79 VAL A CA 1
ATOM 573 C C . VAL A 1 79 ? 20.953 11.834 1.991 1.00 58.53 79 VAL A C 1
ATOM 575 O O . VAL A 1 79 ? 19.954 12.530 1.804 1.00 58.53 79 VAL A O 1
ATOM 578 N N . MET A 1 80 ? 20.948 10.750 2.770 1.00 54.00 80 MET A N 1
ATOM 579 C CA . MET A 1 80 ? 19.823 10.445 3.641 1.00 54.00 80 MET A CA 1
ATOM 580 C C . MET A 1 80 ? 19.648 11.672 4.533 1.00 54.00 80 MET A C 1
ATOM 582 O O . MET A 1 80 ? 20.605 12.042 5.218 1.00 54.00 80 MET A O 1
ATOM 586 N N . PRO A 1 81 ? 18.504 12.377 4.452 1.00 61.41 81 PRO A N 1
ATOM 587 C CA . PRO A 1 81 ? 18.286 13.538 5.287 1.00 61.41 81 PRO A CA 1
ATOM 588 C C . PRO A 1 81 ? 18.437 13.075 6.728 1.00 61.41 81 PRO A C 1
ATOM 590 O O . PRO A 1 81 ? 17.860 12.058 7.119 1.00 61.41 81 PRO A O 1
ATOM 593 N N . ASP A 1 82 ? 19.265 13.796 7.472 1.00 83.12 82 ASP A N 1
ATOM 594 C CA . ASP A 1 82 ? 19.486 13.544 8.883 1.00 83.12 82 ASP A CA 1
ATOM 595 C C . ASP A 1 82 ? 18.120 13.383 9.573 1.00 83.12 82 ASP A C 1
ATOM 597 O O . ASP A 1 82 ? 17.249 14.258 9.459 1.00 83.12 82 ASP A O 1
ATOM 601 N N . MET A 1 83 ? 17.878 12.208 10.167 1.00 80.81 83 MET A N 1
ATOM 602 C CA . MET A 1 83 ? 16.543 11.853 10.661 1.00 80.81 83 MET A CA 1
ATOM 603 C C . MET A 1 83 ? 16.054 12.842 11.722 1.00 80.81 83 MET A C 1
ATOM 605 O O . MET A 1 83 ? 14.846 13.042 11.844 1.00 80.81 83 MET A O 1
ATOM 609 N N . ASP A 1 84 ? 16.973 13.502 12.426 1.00 87.56 84 ASP A N 1
ATOM 610 C CA . ASP A 1 84 ? 16.669 14.521 13.424 1.00 87.56 84 ASP A CA 1
ATOM 611 C C . ASP A 1 84 ? 16.030 15.767 12.789 1.00 87.56 84 ASP A C 1
ATOM 613 O O . ASP A 1 84 ? 15.011 16.287 13.257 1.00 87.56 84 ASP A O 1
ATOM 617 N N . VAL A 1 85 ? 16.536 16.182 11.623 1.00 89.75 85 VAL A N 1
ATOM 618 C CA . VAL A 1 85 ? 15.980 17.309 10.860 1.00 89.75 85 VAL A CA 1
ATOM 619 C C . VAL A 1 85 ? 14.587 16.969 10.327 1.00 89.75 85 VAL A C 1
ATOM 621 O O . VAL A 1 85 ? 13.683 17.810 10.350 1.00 89.75 85 VAL A O 1
ATOM 624 N N . ALA A 1 86 ? 14.386 15.738 9.851 1.00 87.94 86 ALA A N 1
ATOM 625 C CA . ALA A 1 86 ? 13.079 15.279 9.386 1.00 87.94 86 ALA A CA 1
ATOM 626 C C . ALA A 1 86 ? 12.060 15.194 10.539 1.00 87.94 86 ALA A C 1
ATOM 628 O O . ALA A 1 86 ? 10.920 15.642 10.380 1.00 87.94 86 ALA A O 1
ATOM 629 N N . ALA A 1 87 ? 12.479 14.700 11.707 1.00 90.25 87 ALA A N 1
ATOM 630 C CA . ALA A 1 87 ? 11.659 14.653 12.915 1.00 90.25 87 ALA A CA 1
ATOM 631 C C . ALA A 1 87 ? 11.266 16.054 13.398 1.00 90.25 87 ALA A C 1
ATOM 633 O O . ALA A 1 87 ? 10.080 16.311 13.607 1.00 90.25 87 ALA A O 1
ATOM 634 N N . SER A 1 88 ? 12.218 16.987 13.456 1.00 93.75 88 SER A N 1
ATOM 635 C CA . SER A 1 88 ? 11.968 18.390 13.820 1.00 93.75 88 SER A CA 1
ATOM 636 C C . SER A 1 88 ? 10.939 19.060 12.895 1.00 93.75 88 SER A C 1
ATOM 638 O O . SER A 1 88 ? 10.044 19.791 13.336 1.00 93.75 88 SER A O 1
ATOM 640 N N . ARG A 1 89 ? 11.012 18.775 11.587 1.00 93.44 89 ARG A N 1
ATOM 641 C CA . ARG A 1 89 ? 10.028 19.265 10.606 1.00 93.44 89 ARG A CA 1
ATOM 642 C C . ARG A 1 89 ? 8.650 18.653 10.822 1.00 93.44 89 ARG A C 1
ATOM 644 O O . ARG A 1 89 ? 7.659 19.374 10.734 1.00 93.44 89 ARG A O 1
ATOM 651 N N . LEU A 1 90 ? 8.582 17.352 11.107 1.00 93.69 90 LEU A N 1
ATOM 652 C CA . LEU A 1 90 ? 7.324 16.653 11.366 1.00 93.69 90 LEU A CA 1
ATOM 653 C C . LEU A 1 90 ? 6.645 17.178 12.638 1.00 93.69 90 LEU A C 1
ATOM 655 O O . LEU A 1 90 ? 5.446 17.446 12.613 1.00 93.69 90 LEU A O 1
ATOM 659 N N . GLN A 1 91 ? 7.409 17.409 13.707 1.00 94.19 91 GLN A N 1
ATOM 660 C CA . GLN A 1 91 ? 6.920 17.995 14.961 1.00 94.19 91 GLN A CA 1
ATOM 661 C C . GLN A 1 91 ? 6.292 19.380 14.773 1.00 94.19 91 GLN A C 1
ATOM 663 O O . GLN A 1 91 ? 5.306 19.714 15.423 1.00 94.19 91 GLN A O 1
ATOM 668 N N . SER A 1 92 ? 6.794 20.160 13.815 1.00 95.00 92 SER A N 1
ATOM 669 C CA . SER A 1 92 ? 6.256 21.488 13.498 1.00 95.00 92 SER A CA 1
ATOM 670 C C . SER A 1 92 ? 4.936 21.453 12.701 1.00 95.00 92 SER A C 1
ATOM 672 O O . SER A 1 92 ? 4.284 22.488 12.524 1.00 95.00 92 SER A O 1
ATOM 674 N N . THR A 1 93 ? 4.512 20.285 12.198 1.00 96.12 93 THR A N 1
ATOM 675 C CA . THR A 1 93 ? 3.295 20.163 11.377 1.00 96.12 93 THR A CA 1
ATOM 676 C C . THR A 1 93 ? 2.009 20.320 12.189 1.00 96.12 93 THR A C 1
ATOM 678 O O . THR A 1 93 ? 1.965 20.140 13.407 1.00 96.12 93 THR A O 1
ATOM 681 N N . VAL A 1 94 ? 0.922 20.673 11.499 1.00 95.56 94 VAL A N 1
ATOM 682 C CA . VAL A 1 94 ? -0.410 20.790 12.113 1.00 95.56 94 VAL A CA 1
ATOM 683 C C . VAL A 1 94 ? -0.922 19.421 12.567 1.00 95.56 94 VAL A C 1
ATOM 685 O O . VAL A 1 94 ? -1.450 19.318 13.671 1.00 95.56 94 VAL A O 1
ATOM 688 N N . GLY A 1 95 ? -0.714 18.369 11.766 1.00 95.00 95 GLY A N 1
ATOM 689 C CA . GLY A 1 95 ? -1.142 17.011 12.103 1.00 95.00 95 GLY A CA 1
ATOM 690 C C . GLY A 1 95 ? -0.488 16.476 13.375 1.00 95.00 95 GLY A C 1
ATOM 691 O O . GLY A 1 95 ? -1.178 15.899 14.210 1.00 95.00 95 GLY A O 1
ATOM 692 N N . MET A 1 96 ? 0.808 16.739 13.576 1.00 96.12 96 MET A N 1
ATOM 693 C CA . MET A 1 96 ? 1.514 16.308 14.787 1.00 96.12 96 MET A CA 1
ATOM 694 C C . MET A 1 96 ? 1.030 17.045 16.037 1.00 96.12 96 MET A C 1
ATOM 696 O O . MET A 1 96 ? 0.718 16.406 17.038 1.00 96.12 96 MET A O 1
ATOM 700 N N . ARG A 1 97 ? 0.862 18.372 15.963 1.00 96.56 97 ARG A N 1
ATOM 701 C CA . ARG A 1 97 ? 0.310 19.157 17.081 1.00 96.56 97 ARG A CA 1
ATOM 702 C C . ARG A 1 97 ? -1.111 18.733 17.443 1.00 96.56 97 ARG A C 1
ATOM 704 O O . ARG A 1 97 ? -1.433 18.627 18.621 1.00 96.56 97 ARG A O 1
ATOM 711 N N . LYS A 1 98 ? -1.956 18.447 16.447 1.00 96.38 98 LYS A N 1
ATOM 712 C CA . LYS A 1 98 ? -3.305 17.909 16.682 1.00 96.38 98 LYS A CA 1
ATOM 713 C C . LYS A 1 98 ? -3.267 16.526 17.333 1.00 96.38 98 LYS A C 1
ATOM 715 O O . LYS A 1 98 ? -4.074 16.265 18.217 1.00 96.38 98 LYS A O 1
ATOM 720 N N . ALA A 1 99 ? -2.353 15.651 16.914 1.00 95.88 99 ALA A N 1
ATOM 721 C CA . ALA A 1 99 ? -2.193 14.328 17.513 1.00 95.88 99 ALA A CA 1
ATOM 722 C C . ALA A 1 99 ? -1.753 14.415 18.985 1.00 95.88 99 ALA A C 1
ATOM 724 O O . ALA A 1 99 ? -2.333 13.734 19.830 1.00 95.88 99 ALA A O 1
ATOM 725 N N . GLU A 1 100 ? -0.811 15.308 19.304 1.00 95.38 100 GLU A N 1
ATOM 726 C CA . GLU A 1 100 ? -0.361 15.566 20.678 1.00 95.38 100 GLU A CA 1
ATOM 727 C C . GLU A 1 100 ? -1.494 16.135 21.548 1.00 95.38 100 GLU A C 1
ATOM 729 O O . GLU A 1 100 ? -1.781 15.607 22.619 1.00 95.38 100 GLU A O 1
ATOM 734 N N . GLN A 1 101 ? -2.231 17.131 21.045 1.00 96.31 101 GLN A N 1
ATOM 735 C CA . GLN A 1 101 ? -3.421 17.676 21.718 1.00 96.31 101 GLN A CA 1
ATOM 736 C C . GLN A 1 101 ? -4.521 16.627 21.921 1.00 96.31 101 GLN A C 1
ATOM 738 O O . GLN A 1 101 ? -5.282 16.691 22.885 1.00 96.31 101 GLN A O 1
ATOM 743 N N . ALA A 1 102 ? -4.620 15.657 21.012 1.00 96.62 102 ALA A N 1
ATOM 744 C CA . ALA A 1 102 ? -5.561 14.553 21.106 1.00 96.62 102 ALA A CA 1
ATOM 745 C C . ALA A 1 102 ? -5.118 13.451 22.085 1.00 96.62 102 ALA A C 1
ATOM 747 O O . ALA A 1 102 ? -5.905 12.515 22.277 1.00 96.62 102 ALA A O 1
ATOM 748 N N . GLY A 1 103 ? -3.918 13.558 22.672 1.00 95.94 103 GLY A N 1
ATOM 749 C CA . GLY A 1 103 ? -3.327 12.569 23.574 1.00 95.94 103 GLY A CA 1
ATOM 750 C C . GLY A 1 103 ? -2.954 11.267 22.867 1.00 95.94 103 GLY A C 1
ATOM 751 O O . GLY A 1 103 ? -3.170 10.193 23.419 1.00 95.94 103 GLY A O 1
ATOM 752 N N . ILE A 1 104 ? -2.505 11.338 21.609 1.00 96.19 104 ILE A N 1
ATOM 753 C CA . ILE A 1 104 ? -2.133 10.155 20.826 1.00 96.19 104 ILE A CA 1
ATOM 754 C C . ILE A 1 104 ? -0.652 9.840 21.034 1.00 96.19 104 ILE A C 1
ATOM 756 O O . ILE A 1 104 ? 0.216 10.513 20.483 1.00 96.19 104 ILE A O 1
ATOM 760 N N . ASP A 1 105 ? -0.377 8.753 21.749 1.00 94.88 105 ASP A N 1
ATOM 761 C CA . ASP A 1 105 ? 0.968 8.200 21.888 1.00 94.88 105 ASP A CA 1
ATOM 762 C C . ASP A 1 105 ? 1.317 7.284 20.703 1.00 94.88 105 ASP A C 1
ATOM 764 O O . ASP A 1 105 ? 0.720 6.219 20.494 1.00 94.88 105 ASP A O 1
ATOM 768 N N . LEU A 1 106 ? 2.304 7.700 19.905 1.00 95.25 106 LEU A N 1
ATOM 769 C CA . LEU A 1 106 ? 2.839 6.917 18.791 1.00 95.25 106 LEU A CA 1
ATOM 770 C C . LEU A 1 106 ? 4.161 6.262 19.176 1.00 95.25 106 LEU A C 1
ATOM 772 O O . LEU A 1 106 ? 5.087 6.915 19.651 1.00 95.25 106 LEU A O 1
ATOM 776 N N . ASN A 1 107 ? 4.270 4.964 18.903 1.00 96.94 107 ASN A N 1
ATOM 777 C CA . ASN A 1 107 ? 5.498 4.224 19.144 1.00 96.94 107 ASN A CA 1
ATOM 778 C C . ASN A 1 107 ? 6.613 4.661 18.174 1.00 96.94 107 ASN A C 1
ATOM 780 O O . ASN A 1 107 ? 6.346 5.138 17.067 1.00 96.94 107 ASN A O 1
ATOM 784 N N . HIS A 1 108 ? 7.871 4.424 18.550 1.00 94.62 108 HIS A N 1
ATOM 785 C CA . HIS A 1 108 ? 9.037 4.807 17.747 1.00 94.62 108 HIS A CA 1
ATOM 786 C C . HIS A 1 108 ? 8.995 4.226 16.322 1.00 94.62 108 HIS A C 1
ATOM 788 O O . HIS A 1 108 ? 9.376 4.889 15.360 1.00 94.62 108 HIS A O 1
ATOM 794 N N . GLU A 1 109 ? 8.462 3.011 16.164 1.00 95.94 109 GLU A N 1
ATOM 795 C CA . GLU A 1 109 ? 8.298 2.376 14.853 1.00 95.94 109 GLU A CA 1
ATOM 796 C C . GLU A 1 109 ? 7.307 3.133 13.953 1.00 95.94 109 GLU A C 1
ATOM 798 O O . GLU A 1 109 ? 7.577 3.340 12.769 1.00 95.94 109 GLU A O 1
ATOM 803 N N . ALA A 1 110 ? 6.201 3.623 14.523 1.00 96.56 110 ALA A N 1
ATOM 804 C CA . ALA A 1 110 ? 5.220 4.426 13.801 1.00 96.56 110 ALA A CA 1
ATOM 805 C C . ALA A 1 110 ? 5.795 5.795 13.414 1.00 96.56 110 ALA A C 1
ATOM 807 O O . ALA A 1 110 ? 5.580 6.251 12.292 1.00 96.56 110 ALA A O 1
ATOM 808 N N . LEU A 1 111 ? 6.584 6.418 14.297 1.00 95.50 111 LEU A N 1
ATOM 809 C CA . LEU A 1 111 ? 7.308 7.651 13.978 1.00 95.50 111 LEU A CA 1
ATOM 810 C C . LEU A 1 111 ? 8.303 7.432 12.835 1.00 95.50 111 LEU A C 1
ATOM 812 O O . LEU A 1 111 ? 8.308 8.198 11.876 1.00 95.50 111 LEU A O 1
ATOM 816 N N . ASN A 1 112 ? 9.080 6.348 12.871 1.00 94.94 112 ASN A N 1
ATOM 817 C CA . ASN A 1 112 ? 10.002 6.003 11.790 1.00 94.94 112 ASN A CA 1
ATOM 818 C C . ASN A 1 112 ? 9.255 5.759 10.463 1.00 94.94 112 ASN A C 1
ATOM 820 O O . ASN A 1 112 ? 9.685 6.221 9.407 1.00 94.94 112 ASN A O 1
ATOM 824 N N . ALA A 1 113 ? 8.090 5.105 10.504 1.00 95.69 113 ALA A N 1
ATOM 825 C CA . ALA A 1 113 ? 7.235 4.944 9.330 1.00 95.69 113 ALA A CA 1
ATOM 826 C C . ALA A 1 113 ? 6.736 6.294 8.780 1.00 95.69 113 ALA A C 1
ATOM 828 O O . ALA A 1 113 ? 6.745 6.498 7.566 1.00 95.69 113 ALA A O 1
ATOM 829 N N . LEU A 1 114 ? 6.362 7.240 9.647 1.00 95.88 114 LEU A N 1
ATOM 830 C CA . LEU A 1 114 ? 5.961 8.592 9.239 1.00 95.88 114 LEU A CA 1
ATOM 831 C C . LEU A 1 114 ? 7.115 9.384 8.614 1.00 95.88 114 LEU A C 1
ATOM 833 O O . LEU A 1 114 ? 6.884 10.104 7.647 1.00 95.88 114 LEU A O 1
ATOM 837 N N . LEU A 1 115 ? 8.348 9.220 9.104 1.00 94.69 115 LEU A N 1
ATOM 838 C CA . LEU A 1 115 ? 9.537 9.880 8.543 1.00 94.69 115 LEU A CA 1
ATOM 839 C C . LEU A 1 115 ? 9.886 9.399 7.129 1.00 94.69 115 LEU A C 1
ATOM 841 O O . LEU A 1 115 ? 10.550 10.116 6.383 1.00 94.69 115 LEU A O 1
ATOM 845 N N . ARG A 1 116 ? 9.423 8.206 6.738 1.00 92.06 116 ARG A N 1
ATOM 846 C CA . ARG A 1 116 ? 9.562 7.695 5.364 1.00 92.06 116 ARG A CA 1
ATOM 847 C C . ARG A 1 116 ? 8.561 8.322 4.393 1.00 92.06 116 ARG A C 1
ATOM 849 O O . ARG A 1 116 ? 8.742 8.204 3.184 1.00 92.06 116 ARG A O 1
ATOM 856 N N . LEU A 1 117 ? 7.504 8.960 4.896 1.00 93.25 117 LEU A N 1
ATOM 857 C CA . LEU A 1 117 ? 6.523 9.663 4.077 1.00 93.25 117 LEU A CA 1
ATOM 858 C C . LEU A 1 117 ? 6.904 11.142 3.908 1.00 93.25 117 LEU A C 1
ATOM 860 O O . LEU A 1 117 ? 7.509 11.740 4.798 1.00 93.25 117 LEU A O 1
ATOM 864 N N . PRO A 1 118 ? 6.487 11.786 2.802 1.00 92.56 118 PRO A N 1
ATOM 865 C CA . PRO A 1 118 ? 6.564 13.234 2.688 1.00 92.56 118 PRO A CA 1
ATOM 866 C C . PRO A 1 118 ? 5.835 13.914 3.853 1.00 92.56 118 PRO A C 1
ATOM 868 O O . PRO A 1 118 ? 4.704 13.551 4.182 1.00 92.56 118 PRO A O 1
ATOM 871 N N . THR A 1 119 ? 6.443 14.957 4.421 1.00 93.44 119 THR A N 1
ATOM 872 C CA . THR A 1 119 ? 5.881 15.756 5.523 1.00 93.44 119 THR A CA 1
ATOM 873 C C . THR A 1 119 ? 4.397 16.140 5.350 1.00 93.44 119 THR A C 1
ATOM 875 O O . THR A 1 119 ? 3.647 15.968 6.314 1.00 93.44 119 THR A O 1
ATOM 878 N N . PRO A 1 120 ? 3.907 16.597 4.171 1.00 93.00 120 PRO A N 1
ATOM 879 C CA . PRO A 1 120 ? 2.482 16.912 4.015 1.00 93.00 120 PRO A CA 1
ATOM 880 C C . PRO A 1 120 ? 1.578 15.676 4.127 1.00 93.00 120 PRO A C 1
ATOM 882 O O . PRO A 1 120 ? 0.500 15.755 4.713 1.00 93.00 120 PRO A O 1
ATOM 885 N N . HIS A 1 121 ? 2.020 14.523 3.619 1.00 95.12 121 HIS A N 1
ATOM 886 C CA . HIS A 1 121 ? 1.253 13.277 3.684 1.00 95.12 121 HIS A CA 1
ATOM 887 C C . HIS A 1 121 ? 1.193 12.739 5.113 1.00 95.12 121 HIS A C 1
ATOM 889 O O . HIS A 1 121 ? 0.133 12.311 5.562 1.00 95.12 121 HIS A O 1
ATOM 895 N N . ALA A 1 122 ? 2.310 12.808 5.842 1.00 95.94 122 ALA A N 1
ATOM 896 C CA . ALA A 1 122 ? 2.360 12.429 7.248 1.00 95.94 122 ALA A CA 1
ATOM 897 C C . ALA A 1 122 ? 1.399 13.285 8.094 1.00 95.94 122 ALA A C 1
ATOM 899 O O . ALA A 1 122 ? 0.638 12.735 8.887 1.00 95.94 122 ALA A O 1
ATOM 900 N N . SER A 1 123 ? 1.358 14.607 7.869 1.00 95.75 123 SER A N 1
ATOM 901 C CA . SER A 1 123 ? 0.413 15.503 8.555 1.00 95.75 123 SER A CA 1
ATOM 902 C C . SER A 1 123 ? -1.044 15.106 8.297 1.00 95.75 123 SER A C 1
ATOM 904 O O . SER A 1 123 ? -1.806 14.963 9.248 1.00 95.75 123 SER A O 1
ATOM 906 N N . GLN A 1 124 ? -1.428 14.869 7.038 1.00 95.62 124 GLN A N 1
ATOM 907 C CA . GLN A 1 124 ? -2.800 14.463 6.703 1.00 95.62 124 GLN A CA 1
ATOM 908 C C . GLN A 1 124 ? -3.171 13.095 7.287 1.00 95.62 124 GLN A C 1
ATOM 910 O O . GLN A 1 124 ? -4.298 12.900 7.742 1.00 95.62 124 GLN A O 1
ATOM 915 N N . LEU A 1 125 ? -2.240 12.135 7.280 1.00 96.06 125 LEU A N 1
ATOM 916 C CA . LEU A 1 125 ? -2.460 10.829 7.898 1.00 96.06 125 LEU A CA 1
ATOM 917 C C . LEU A 1 125 ? -2.745 10.979 9.397 1.00 96.06 125 LEU A C 1
ATOM 919 O O . LEU A 1 125 ? -3.687 10.369 9.892 1.00 96.06 125 LEU A O 1
ATOM 923 N N . LEU A 1 126 ? -1.980 11.815 10.103 1.00 96.56 126 LEU A N 1
ATOM 924 C CA . LEU A 1 126 ? -2.196 12.081 11.526 1.00 96.56 126 LEU A CA 1
ATOM 925 C C . LEU A 1 126 ? -3.564 12.714 11.798 1.00 96.56 126 LEU A C 1
ATOM 927 O O . LEU A 1 126 ? -4.251 12.280 12.718 1.00 96.56 126 LEU A O 1
ATOM 931 N N . GLU A 1 127 ? -4.006 13.663 10.971 1.00 95.12 127 GLU A N 1
ATOM 932 C CA . GLU A 1 127 ? -5.351 14.243 11.089 1.00 95.12 127 GLU A CA 1
ATOM 933 C C . GLU A 1 127 ? -6.442 13.170 10.947 1.00 95.12 127 GLU A C 1
ATOM 935 O O . GLU A 1 127 ? -7.318 13.064 11.803 1.00 95.12 127 GLU A O 1
ATOM 940 N N . GLN A 1 128 ? -6.317 12.272 9.963 1.00 94.94 128 GLN A N 1
ATOM 941 C CA . GLN A 1 128 ? -7.255 11.153 9.804 1.00 94.94 128 GLN A CA 1
ATOM 942 C C . GLN A 1 128 ? -7.236 10.170 10.980 1.00 94.94 128 GLN A C 1
ATOM 944 O O . GLN A 1 128 ? -8.252 9.532 11.264 1.00 94.94 128 GLN A O 1
ATOM 949 N N . VAL A 1 129 ? -6.080 9.980 11.620 1.00 96.06 129 VAL A N 1
ATOM 950 C CA . VAL A 1 129 ? -5.955 9.125 12.807 1.00 96.06 129 VAL A CA 1
ATOM 951 C C . VAL A 1 129 ? -6.656 9.777 13.995 1.00 96.06 129 VAL A C 1
ATOM 953 O O . VAL A 1 129 ? -7.358 9.075 14.715 1.00 96.06 129 VAL A O 1
ATOM 956 N N . VAL A 1 130 ? -6.542 11.100 14.158 1.00 96.81 130 VAL A N 1
ATOM 957 C CA . VAL A 1 130 ? -7.267 11.860 15.189 1.00 96.81 130 VAL A CA 1
ATOM 958 C C . VAL A 1 130 ? -8.779 11.725 15.006 1.00 96.81 130 VAL A C 1
ATOM 960 O O . VAL A 1 130 ? -9.465 11.404 15.973 1.00 96.81 130 VAL A O 1
ATOM 963 N N . ASP A 1 131 ? -9.288 11.870 13.779 1.00 95.56 131 ASP A N 1
ATOM 964 C CA . ASP A 1 131 ? -10.722 11.714 13.483 1.00 95.56 131 ASP A CA 1
ATOM 965 C C . ASP A 1 131 ? -11.240 10.295 13.772 1.00 95.56 131 ASP A C 1
ATOM 967 O O . ASP A 1 131 ? -12.400 10.095 14.124 1.00 95.56 131 ASP A O 1
ATOM 971 N N . LYS A 1 132 ? -10.383 9.281 13.601 1.00 95.12 132 LYS A N 1
ATOM 972 C CA . LYS A 1 132 ? -10.744 7.862 13.743 1.00 95.12 132 LYS A CA 1
ATOM 973 C C . LYS A 1 132 ? -10.331 7.252 15.076 1.00 95.12 132 LYS A C 1
ATOM 975 O O . LYS A 1 132 ? -10.530 6.046 15.257 1.00 95.12 132 LYS A O 1
ATOM 980 N N . LYS A 1 133 ? -9.766 8.032 16.002 1.00 95.62 133 LYS A N 1
ATOM 981 C CA . LYS A 1 133 ? -9.128 7.497 17.213 1.00 95.62 133 LYS A CA 1
ATOM 982 C C . LYS A 1 133 ? -10.076 6.693 18.104 1.00 95.62 133 LYS A C 1
ATOM 984 O O . LYS A 1 133 ? -9.643 5.756 18.753 1.00 95.62 133 LYS A O 1
ATOM 989 N N . GLU A 1 134 ? -11.372 6.998 18.071 1.00 96.44 134 GLU A N 1
ATOM 990 C CA . GLU A 1 134 ? -12.401 6.271 18.830 1.00 96.44 134 GLU A CA 1
ATOM 991 C C . GLU A 1 134 ? -12.725 4.887 18.239 1.00 96.44 134 GLU A C 1
ATOM 993 O O . GLU A 1 134 ? -13.230 4.006 18.929 1.00 96.44 134 GLU A O 1
ATOM 998 N N . THR A 1 135 ? -12.432 4.679 16.952 1.00 96.56 135 THR A N 1
ATOM 999 C CA . THR A 1 135 ? -12.749 3.435 16.228 1.00 96.56 135 THR A CA 1
ATOM 1000 C C . THR A 1 135 ? -11.574 2.461 16.153 1.00 96.56 135 THR A C 1
ATOM 1002 O O . THR A 1 135 ? -11.773 1.258 15.973 1.00 96.56 135 THR A O 1
ATOM 1005 N N . ILE A 1 136 ? -10.344 2.967 16.267 1.00 96.19 136 ILE A N 1
ATOM 1006 C CA . ILE A 1 136 ? -9.112 2.199 16.088 1.00 96.19 136 ILE A CA 1
ATOM 1007 C C . ILE A 1 136 ? -8.578 1.792 17.463 1.00 96.19 136 ILE A C 1
ATOM 1009 O O . ILE A 1 136 ? -8.326 2.644 18.304 1.00 96.19 136 ILE A O 1
ATOM 1013 N N . ARG A 1 137 ? -8.354 0.489 17.673 1.00 95.44 137 ARG A N 1
ATOM 1014 C CA . ARG A 1 137 ? -7.799 -0.034 18.937 1.00 95.44 137 ARG A CA 1
ATOM 1015 C C . ARG A 1 137 ? -6.334 0.354 19.154 1.00 95.44 137 ARG A C 1
ATOM 1017 O O . ARG A 1 137 ? -5.972 0.734 20.256 1.00 95.44 137 ARG A O 1
ATOM 1024 N N . ASP A 1 138 ? -5.523 0.282 18.096 1.00 96.56 138 ASP A N 1
ATOM 1025 C CA . ASP A 1 138 ? -4.073 0.499 18.145 1.00 96.56 138 ASP A CA 1
ATOM 1026 C C . ASP A 1 138 ? -3.629 1.494 17.067 1.00 96.56 138 ASP A C 1
ATOM 1028 O O . ASP A 1 138 ? -3.430 1.142 15.899 1.00 96.56 138 ASP A O 1
ATOM 1032 N N . LEU A 1 139 ? -3.456 2.754 17.465 1.00 97.06 139 LEU A N 1
ATOM 1033 C CA . LEU A 1 139 ? -3.134 3.859 16.553 1.00 97.06 139 LEU A CA 1
ATOM 1034 C C . LEU A 1 139 ? -1.757 3.671 15.902 1.00 97.06 139 LEU A C 1
ATOM 1036 O O . LEU A 1 139 ? -1.619 3.821 14.688 1.00 97.06 139 LEU A O 1
ATOM 1040 N N . SER A 1 140 ? -0.760 3.252 16.687 1.00 97.19 140 SER A N 1
ATOM 1041 C CA . SER A 1 140 ? 0.602 2.990 16.201 1.00 97.19 140 SER A CA 1
ATOM 1042 C C . SER A 1 140 ? 0.626 1.924 15.099 1.00 97.19 140 SER A C 1
ATOM 1044 O O . SER A 1 140 ? 1.203 2.141 14.033 1.00 97.19 140 SER A O 1
ATOM 1046 N N . ASN A 1 141 ? -0.060 0.795 15.314 1.00 97.50 141 ASN A N 1
ATOM 1047 C CA . ASN A 1 141 ? -0.132 -0.284 14.327 1.00 97.50 141 ASN A CA 1
ATOM 1048 C C . ASN A 1 141 ? -0.902 0.149 13.069 1.00 97.50 141 ASN A C 1
ATOM 1050 O O . ASN A 1 141 ? -0.505 -0.170 11.949 1.00 97.50 141 ASN A O 1
ATOM 1054 N N . TYR A 1 142 ? -1.979 0.924 13.233 1.00 97.31 142 TYR A N 1
ATOM 1055 C CA . TYR A 1 142 ? -2.728 1.468 12.102 1.00 97.31 142 TYR A CA 1
ATOM 1056 C C . TYR A 1 142 ? -1.865 2.379 11.220 1.00 97.31 142 TYR A C 1
ATOM 1058 O O . TYR A 1 142 ? -1.920 2.261 9.993 1.00 97.31 142 TYR A O 1
ATOM 1066 N N . VAL A 1 143 ? -1.042 3.250 11.815 1.00 97.12 143 VAL A N 1
ATOM 1067 C CA . VAL A 1 143 ? -0.113 4.113 11.070 1.00 97.12 143 VAL A CA 1
ATOM 1068 C C . VAL A 1 143 ? 0.895 3.265 10.295 1.00 97.12 143 VAL A C 1
ATOM 1070 O O . VAL A 1 143 ? 0.969 3.412 9.074 1.00 97.12 143 VAL A O 1
ATOM 1073 N N . CYS A 1 144 ? 1.590 2.325 10.949 1.00 97.00 144 CYS A N 1
ATOM 1074 C CA . CYS A 1 144 ? 2.543 1.427 10.283 1.00 97.00 144 CYS A CA 1
ATOM 1075 C C . CYS A 1 144 ? 1.900 0.671 9.110 1.00 97.00 144 CYS A C 1
ATOM 1077 O O . CYS A 1 144 ? 2.431 0.677 7.999 1.00 97.00 144 CYS A O 1
ATOM 1079 N N . ALA A 1 145 ? 0.723 0.074 9.325 1.00 96.00 145 ALA A N 1
ATOM 1080 C CA . ALA A 1 145 ? 0.002 -0.663 8.292 1.00 96.00 145 ALA A CA 1
ATOM 1081 C C . ALA A 1 145 ? -0.446 0.237 7.130 1.00 96.00 145 ALA A C 1
ATOM 1083 O O . ALA A 1 145 ? -0.430 -0.187 5.974 1.00 96.00 145 ALA A O 1
ATOM 1084 N N . THR A 1 146 ? -0.837 1.480 7.415 1.00 95.25 146 THR A N 1
ATOM 1085 C CA . THR A 1 146 ? -1.262 2.440 6.389 1.00 95.25 146 THR A CA 1
ATOM 1086 C C . THR A 1 146 ? -0.081 2.915 5.548 1.00 95.25 146 THR A C 1
ATOM 1088 O O . THR A 1 146 ? -0.188 2.951 4.324 1.00 95.25 146 THR A O 1
ATOM 1091 N N . VAL A 1 147 ? 1.061 3.212 6.177 1.00 95.38 147 VAL A N 1
ATOM 1092 C CA . VAL A 1 147 ? 2.300 3.551 5.462 1.00 95.38 147 VAL A CA 1
ATOM 1093 C C . VAL A 1 147 ? 2.757 2.374 4.600 1.00 95.38 147 VAL A C 1
ATOM 1095 O O . VAL A 1 147 ? 3.036 2.560 3.418 1.00 95.38 147 VAL A O 1
ATOM 1098 N N . ALA A 1 148 ? 2.763 1.156 5.152 1.00 93.06 148 ALA A N 1
ATOM 1099 C CA . ALA A 1 148 ? 3.176 -0.053 4.437 1.00 93.06 148 ALA A CA 1
ATOM 1100 C C . ALA A 1 148 ? 2.290 -0.373 3.219 1.00 93.06 148 ALA A C 1
ATOM 1102 O O . ALA A 1 148 ? 2.774 -0.927 2.236 1.00 93.06 148 ALA A O 1
ATOM 1103 N N . ARG A 1 149 ? 1.001 -0.012 3.263 1.00 90.75 149 ARG A N 1
ATOM 1104 C CA . ARG A 1 149 ? 0.071 -0.162 2.130 1.00 90.75 149 ARG A CA 1
ATOM 1105 C C . ARG A 1 149 ? 0.234 0.910 1.049 1.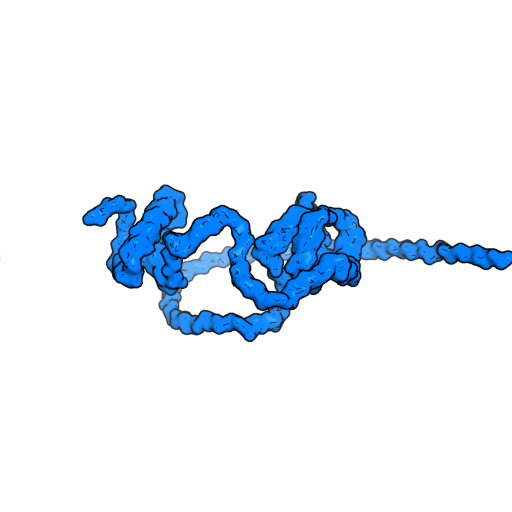00 90.75 149 ARG A C 1
ATOM 1107 O O . ARG A 1 149 ? -0.306 0.727 -0.036 1.00 90.75 149 ARG A O 1
ATOM 1114 N N . GLY A 1 150 ? 0.956 1.992 1.335 1.00 88.94 150 GLY A N 1
ATOM 1115 C CA . GLY A 1 150 ? 1.029 3.177 0.485 1.00 88.94 150 GLY A CA 1
ATOM 1116 C C . GLY A 1 150 ? -0.115 4.138 0.795 1.00 88.94 150 GLY A C 1
ATOM 1117 O O . GLY A 1 150 ? -1.225 3.995 0.289 1.00 88.94 150 GLY A O 1
ATOM 1118 N N . PHE A 1 151 ? 0.142 5.124 1.654 1.00 92.31 151 PHE A N 1
ATOM 1119 C CA . PHE A 1 151 ? -0.862 6.123 2.018 1.00 92.31 151 PHE A CA 1
ATOM 1120 C C . PHE A 1 151 ? -1.293 6.957 0.800 1.00 92.31 151 PHE A C 1
ATOM 1122 O O . PHE A 1 151 ? -0.456 7.544 0.114 1.00 92.31 151 PHE A O 1
ATOM 1129 N N . HIS A 1 152 ? -2.608 7.056 0.587 1.00 87.19 152 HIS A N 1
ATOM 1130 C CA . HIS A 1 152 ? -3.216 7.884 -0.452 1.00 87.19 152 HIS A CA 1
ATOM 1131 C C . HIS A 1 152 ? -3.937 9.084 0.186 1.00 87.19 152 HIS A C 1
ATOM 1133 O O . HIS A 1 152 ? -4.951 8.884 0.866 1.00 87.19 152 HIS A O 1
ATOM 1139 N N . PRO A 1 153 ? -3.443 10.320 -0.005 1.00 86.31 153 PRO A N 1
ATOM 1140 C CA . PRO A 1 153 ? -4.073 11.513 0.547 1.00 86.31 153 PRO A CA 1
ATOM 1141 C C . PRO A 1 153 ? -5.481 11.711 -0.031 1.00 86.31 153 PRO A C 1
ATOM 1143 O O . PRO A 1 153 ? -5.698 11.626 -1.241 1.00 86.31 153 PRO A O 1
ATOM 1146 N N . LYS A 1 154 ? -6.456 11.969 0.849 1.00 70.81 154 LYS A N 1
ATOM 1147 C CA . LYS A 1 154 ? -7.875 12.138 0.478 1.00 70.81 154 LYS A CA 1
ATOM 1148 C C . LYS A 1 154 ? -8.120 13.419 -0.323 1.00 70.81 154 LYS A C 1
ATOM 1150 O O . LYS A 1 154 ? -9.059 13.469 -1.111 1.00 70.81 154 LYS A O 1
ATOM 1155 N N . ASP A 1 155 ? -7.245 14.407 -0.163 1.00 61.56 155 ASP A N 1
ATOM 1156 C CA . ASP A 1 155 ? -7.366 15.728 -0.782 1.00 61.56 155 ASP A CA 1
ATOM 1157 C C . ASP A 1 155 ? -6.783 15.799 -2.199 1.00 61.56 155 ASP A C 1
ATOM 1159 O O . ASP A 1 155 ? -6.743 16.866 -2.802 1.00 61.56 155 ASP A O 1
ATOM 1163 N N . SER A 1 156 ? -6.404 14.668 -2.809 1.00 52.19 156 SER A N 1
ATOM 1164 C CA . SER A 1 156 ? -6.149 14.608 -4.259 1.00 52.19 156 SER A CA 1
ATOM 1165 C C . SER A 1 156 ? -7.434 14.686 -5.104 1.00 52.19 156 SER A C 1
ATOM 1167 O O . SER A 1 156 ? -7.474 14.209 -6.236 1.00 52.19 156 SER A O 1
ATOM 1169 N N . VAL A 1 157 ? -8.487 15.328 -4.591 1.00 48.19 157 VAL A N 1
ATOM 1170 C CA . VAL A 1 157 ? -9.609 15.835 -5.387 1.00 48.19 157 VAL A CA 1
ATOM 1171 C C . VAL A 1 157 ? -9.116 17.094 -6.109 1.00 48.19 157 VAL A C 1
ATOM 1173 O O . VAL A 1 157 ? -9.357 18.214 -5.677 1.00 48.19 157 VAL A O 1
ATOM 1176 N N . GLY A 1 158 ? -8.361 16.917 -7.198 1.00 48.91 158 GLY A N 1
ATOM 1177 C CA . GLY A 1 158 ? -8.112 18.005 -8.153 1.00 48.91 158 GLY A CA 1
ATOM 1178 C C . GLY A 1 158 ? -6.740 18.054 -8.814 1.00 48.91 158 GLY A C 1
ATOM 1179 O O . GLY A 1 158 ? -6.630 18.639 -9.889 1.00 48.91 158 GLY A O 1
ATOM 1180 N N . THR A 1 159 ? -5.701 17.419 -8.266 1.00 43.81 159 THR A N 1
ATOM 1181 C CA . THR A 1 159 ? -4.422 17.344 -8.987 1.00 43.81 159 THR A CA 1
ATOM 1182 C C . THR A 1 159 ? -4.500 16.215 -9.999 1.00 43.81 159 THR A C 1
ATOM 1184 O O . THR A 1 159 ? -4.211 15.058 -9.703 1.00 43.81 159 THR A O 1
ATOM 1187 N N . VAL A 1 160 ? -4.937 16.580 -11.202 1.00 46.56 160 VAL A N 1
ATOM 1188 C CA . VAL A 1 160 ? -4.807 15.812 -12.438 1.00 46.56 160 VAL A CA 1
ATOM 1189 C C . VAL A 1 160 ? -3.409 15.190 -12.464 1.00 46.56 160 VAL A C 1
ATOM 1191 O O . VAL A 1 160 ? -2.415 15.896 -12.645 1.00 46.56 160 VAL A O 1
ATOM 1194 N N . TRP A 1 161 ? -3.329 13.879 -12.225 1.00 46.75 161 TRP A N 1
ATOM 1195 C CA . TRP A 1 161 ? -2.102 13.087 -12.295 1.00 46.75 161 TRP A CA 1
ATOM 1196 C C . TRP A 1 161 ? -1.643 13.068 -13.757 1.00 46.75 161 TRP A C 1
ATOM 1198 O O . TRP A 1 161 ? -1.909 12.142 -14.518 1.00 46.75 161 TRP A O 1
ATOM 1208 N N . SER A 1 162 ? -0.999 14.156 -14.173 1.00 44.22 162 SER A N 1
ATOM 1209 C CA . SER A 1 162 ? -0.571 14.441 -15.544 1.00 44.22 162 SER A CA 1
ATOM 1210 C C . SER A 1 162 ? 0.732 13.701 -15.843 1.00 44.22 162 SER A C 1
ATOM 1212 O O . SER A 1 162 ? 1.752 14.313 -16.141 1.00 44.22 162 SER A O 1
ATOM 1214 N N . GLY A 1 163 ? 0.731 12.379 -15.668 1.00 45.38 163 GLY A N 1
ATOM 1215 C CA . GLY A 1 163 ? 1.959 11.587 -15.760 1.00 45.38 163 GLY A CA 1
ATOM 1216 C C . GLY A 1 163 ? 1.797 10.083 -15.942 1.00 45.38 163 GLY A C 1
ATOM 1217 O O . GLY A 1 163 ? 2.809 9.391 -15.964 1.00 45.38 163 GLY A O 1
ATOM 1218 N N . LEU A 1 164 ? 0.577 9.561 -16.100 1.00 39.97 164 LEU A N 1
ATOM 1219 C CA . LEU A 1 164 ? 0.387 8.231 -16.681 1.00 39.97 164 LEU A CA 1
ATOM 1220 C C . LEU A 1 164 ? -0.161 8.383 -18.107 1.00 39.97 164 LEU A C 1
ATOM 1222 O O . LEU A 1 164 ? -1.107 9.154 -18.296 1.00 39.97 164 LEU A O 1
ATOM 1226 N N . PRO A 1 165 ? 0.377 7.652 -19.105 1.00 41.94 165 PRO A N 1
ATOM 1227 C CA . PRO A 1 165 ? -0.303 7.509 -20.382 1.00 41.94 165 PRO A CA 1
ATOM 1228 C C . PRO A 1 165 ? -1.688 6.936 -20.091 1.00 41.94 165 PRO A C 1
ATOM 1230 O O . PRO A 1 165 ? -1.825 5.880 -19.471 1.00 41.94 165 PRO A O 1
ATOM 1233 N N . SER A 1 166 ? -2.712 7.689 -20.484 1.00 37.84 166 SER A N 1
ATOM 1234 C CA . SER A 1 166 ? -4.095 7.241 -20.403 1.00 37.84 166 SER A CA 1
ATOM 1235 C C . SER A 1 166 ? -4.193 5.856 -21.050 1.00 37.84 166 SER A C 1
ATOM 1237 O O . SER A 1 166 ? -3.733 5.712 -22.187 1.00 37.84 166 SER A O 1
ATOM 1239 N N . PRO A 1 167 ? -4.766 4.833 -20.389 1.00 52.44 167 PRO A N 1
ATOM 1240 C CA . PRO A 1 167 ? -5.252 3.683 -21.130 1.00 52.44 167 PRO A CA 1
ATOM 1241 C C . PRO A 1 167 ? -6.231 4.247 -22.158 1.00 52.44 167 PRO A C 1
ATOM 1243 O O . PRO A 1 167 ? -7.189 4.934 -21.796 1.00 52.44 167 PRO A O 1
ATOM 1246 N N . GLY A 1 168 ? -5.897 4.078 -23.438 1.00 45.94 168 GLY A N 1
ATOM 1247 C CA . GLY A 1 168 ? -6.688 4.611 -24.537 1.00 45.94 168 GLY A CA 1
ATOM 1248 C C . GLY A 1 168 ? -8.156 4.192 -24.412 1.00 45.94 168 GLY A C 1
ATOM 1249 O O . GLY A 1 168 ? -8.453 3.202 -23.738 1.00 45.94 168 GLY A O 1
ATOM 1250 N N . PRO A 1 169 ? -9.082 4.929 -25.044 1.00 49.03 169 PRO A N 1
ATOM 1251 C CA . PRO A 1 169 ? -10.483 4.543 -25.096 1.00 49.03 169 PRO A CA 1
ATOM 1252 C C . PRO A 1 169 ? -10.585 3.191 -25.807 1.00 49.03 169 PRO A C 1
ATOM 1254 O O . PRO A 1 169 ? -10.588 3.108 -27.034 1.00 49.03 169 PRO A O 1
ATOM 1257 N N . CYS A 1 170 ? -10.604 2.108 -25.034 1.00 38.00 170 CYS A N 1
ATOM 1258 C CA . CYS A 1 170 ? -10.945 0.798 -25.547 1.00 38.00 170 CYS A CA 1
ATOM 1259 C C . CYS A 1 170 ? -12.400 0.875 -25.984 1.00 38.00 170 CYS A C 1
ATOM 1261 O O . CYS A 1 170 ? -13.285 1.073 -25.154 1.00 38.00 170 CYS A O 1
ATOM 1263 N N . ALA A 1 171 ? -12.574 0.775 -27.299 1.00 45.19 171 ALA A N 1
ATOM 1264 C CA . ALA A 1 171 ? -13.811 0.588 -28.028 1.00 45.19 171 ALA A CA 1
ATOM 1265 C C . ALA A 1 171 ? -14.982 0.149 -27.138 1.00 45.19 171 ALA A C 1
ATOM 1267 O O . ALA A 1 171 ? -15.047 -0.979 -26.642 1.00 45.19 171 ALA A O 1
ATOM 1268 N N . GLU A 1 172 ? -15.902 1.092 -26.982 1.00 37.09 172 GLU A N 1
ATOM 1269 C CA . GLU A 1 172 ? -17.279 0.897 -26.573 1.00 37.09 172 GLU A CA 1
ATOM 1270 C C . GLU A 1 172 ? -17.867 -0.248 -27.405 1.00 37.09 172 GLU A C 1
ATOM 1272 O O . GLU A 1 172 ? -18.208 -0.095 -28.574 1.00 37.09 172 GLU A O 1
ATOM 1277 N N . THR A 1 173 ? -17.886 -1.446 -26.824 1.00 44.00 173 THR A N 1
ATOM 1278 C CA . THR A 1 173 ? -18.669 -2.551 -27.365 1.00 44.00 173 THR A CA 1
ATOM 1279 C C . THR A 1 173 ? -20.025 -2.429 -26.704 1.00 44.00 173 THR A C 1
ATOM 1281 O O . THR A 1 173 ? -20.184 -2.694 -25.513 1.00 44.00 173 THR A O 1
ATOM 1284 N N . GLU A 1 174 ? -20.971 -1.923 -27.479 1.00 36.47 174 GLU A N 1
ATOM 1285 C CA . GLU A 1 174 ? -22.367 -1.753 -27.124 1.00 36.47 174 GLU A CA 1
ATOM 1286 C C . GLU A 1 174 ? -22.921 -3.088 -26.599 1.00 36.47 174 GLU A C 1
ATOM 1288 O O . GLU A 1 174 ? -23.086 -4.051 -27.347 1.00 36.47 174 GLU A O 1
ATOM 1293 N N . VAL A 1 175 ? -23.177 -3.174 -25.291 1.00 50.84 175 VAL A N 1
ATOM 1294 C CA . VAL A 1 175 ? -23.862 -4.321 -24.683 1.00 50.84 175 VAL A CA 1
ATOM 1295 C C . VAL A 1 175 ? -25.355 -3.990 -24.607 1.00 50.84 175 VAL A C 1
ATOM 1297 O O . VAL A 1 175 ? -25.749 -3.141 -23.800 1.00 50.84 175 VAL A O 1
ATOM 1300 N N . PRO A 1 176 ? -26.226 -4.634 -25.404 1.00 55.19 176 PRO A N 1
ATOM 1301 C CA . PRO A 1 176 ? -27.657 -4.417 -25.303 1.00 55.19 176 PRO A CA 1
ATOM 1302 C C . PRO A 1 176 ? -28.233 -5.086 -24.045 1.00 55.19 176 PRO A C 1
ATOM 1304 O O . PRO A 1 176 ? -28.297 -6.304 -23.924 1.00 55.19 176 PRO A O 1
ATOM 1307 N N . GLY A 1 177 ? -28.723 -4.244 -23.135 1.00 47.19 177 GLY A N 1
ATOM 1308 C CA . GLY A 1 177 ? -30.028 -4.408 -22.492 1.00 47.19 177 GLY A CA 1
ATOM 1309 C C . GLY A 1 177 ? -30.232 -5.587 -21.536 1.00 47.19 177 GLY A C 1
ATOM 1310 O O . GLY A 1 177 ? -30.859 -6.579 -21.894 1.00 47.19 177 GLY A O 1
ATOM 1311 N N . ALA A 1 178 ? -29.926 -5.381 -20.253 1.00 48.22 178 ALA A N 1
ATOM 1312 C CA . ALA A 1 178 ? -30.578 -6.110 -19.165 1.00 48.22 178 ALA A CA 1
ATOM 1313 C C . ALA A 1 178 ? -31.375 -5.131 -18.287 1.00 48.22 178 ALA A C 1
ATOM 1315 O O . ALA A 1 178 ? -30.828 -4.375 -17.487 1.00 48.22 178 ALA A O 1
ATOM 1316 N N . LYS A 1 179 ? -32.705 -5.134 -18.456 1.00 47.66 179 LYS A N 1
ATOM 1317 C CA . LYS A 1 179 ? -33.648 -4.441 -17.569 1.00 47.66 179 LYS A CA 1
ATOM 1318 C C . LYS A 1 179 ? -33.608 -5.090 -16.182 1.00 47.66 179 LYS A C 1
ATOM 1320 O O . LYS A 1 179 ? -34.115 -6.194 -16.020 1.00 47.66 179 LYS A O 1
ATOM 1325 N N . ALA A 1 180 ? -33.131 -4.369 -15.171 1.00 46.84 180 ALA A N 1
ATOM 1326 C CA . ALA A 1 180 ? -33.384 -4.704 -13.772 1.00 46.84 180 ALA A CA 1
ATOM 1327 C C . ALA A 1 180 ? -34.094 -3.533 -13.081 1.00 46.84 180 ALA A C 1
ATOM 1329 O O . ALA A 1 180 ? -33.544 -2.464 -12.835 1.00 46.84 180 ALA A O 1
ATOM 1330 N N . LYS A 1 181 ? -35.381 -3.758 -12.826 1.00 49.44 181 LYS A N 1
ATOM 1331 C CA . LYS A 1 181 ? -36.335 -2.888 -12.145 1.00 49.44 181 LYS A CA 1
ATOM 1332 C C . LYS A 1 181 ? -36.110 -3.034 -10.636 1.00 49.44 181 LYS A C 1
ATOM 1334 O O . LYS A 1 181 ? -36.454 -4.069 -10.080 1.00 49.44 181 LYS A O 1
ATOM 1339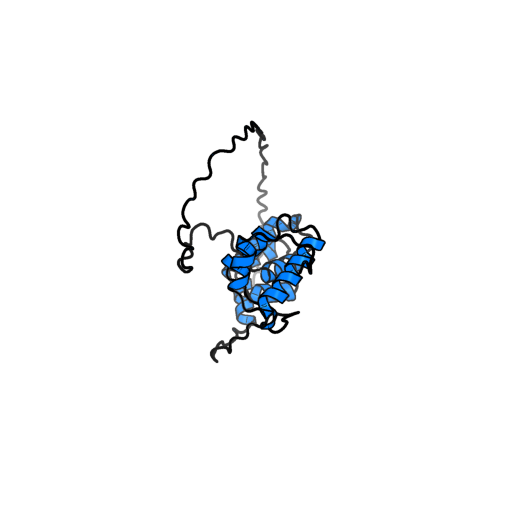 N N . GLY A 1 182 ? -35.558 -2.016 -9.980 1.00 46.09 182 GLY A N 1
ATOM 1340 C CA . GLY A 1 182 ? -35.306 -2.023 -8.535 1.00 46.09 182 GLY A CA 1
ATOM 1341 C C . GLY A 1 182 ? -35.687 -0.697 -7.887 1.00 46.09 182 GLY A C 1
ATOM 1342 O O . GLY A 1 182 ? -34.869 0.204 -7.765 1.00 46.09 182 GLY A O 1
ATOM 1343 N N . LYS A 1 183 ? -36.959 -0.577 -7.504 1.00 50.31 183 LYS A N 1
ATOM 1344 C CA . LYS A 1 183 ? -37.535 0.536 -6.737 1.00 50.31 183 LYS A CA 1
ATOM 1345 C C . LYS A 1 183 ? -37.126 0.346 -5.269 1.00 50.31 183 LYS A C 1
ATOM 1347 O O . LYS A 1 183 ? -37.585 -0.603 -4.644 1.00 50.31 183 LYS A O 1
ATOM 1352 N N . GLY A 1 184 ? -36.297 1.229 -4.721 1.00 47.69 184 GLY A N 1
ATOM 1353 C CA . GLY A 1 184 ? -35.889 1.188 -3.314 1.00 47.69 184 GLY A CA 1
ATOM 1354 C C . GLY A 1 184 ? -35.660 2.592 -2.776 1.00 47.69 184 GLY A C 1
ATOM 1355 O O . GLY A 1 184 ? -34.560 3.120 -2.847 1.00 47.69 184 GLY A O 1
ATOM 1356 N N . LYS A 1 185 ? -36.737 3.210 -2.291 1.00 49.78 185 LYS A N 1
ATOM 1357 C CA . LYS A 1 185 ? -36.759 4.522 -1.642 1.00 49.78 185 LYS A CA 1
ATOM 1358 C C . LYS A 1 185 ? -36.395 4.312 -0.168 1.00 49.78 185 LYS A C 1
ATOM 1360 O O . LYS A 1 185 ? -37.195 3.732 0.556 1.00 49.78 185 LYS A O 1
ATOM 1365 N N . ALA A 1 186 ? -35.223 4.767 0.266 1.00 48.03 186 ALA A N 1
ATOM 1366 C CA . ALA A 1 186 ? -34.874 4.859 1.683 1.00 48.03 186 ALA A CA 1
ATOM 1367 C C . ALA A 1 186 ? -34.531 6.316 2.006 1.00 48.03 186 ALA A C 1
ATOM 1369 O O . ALA A 1 186 ? -33.421 6.787 1.788 1.00 48.03 186 ALA A O 1
ATOM 1370 N N . THR A 1 187 ? -35.540 7.044 2.473 1.00 53.47 187 THR A N 1
ATOM 1371 C CA . THR A 1 187 ? -35.385 8.290 3.220 1.00 53.47 187 THR A CA 1
ATOM 1372 C C . THR A 1 187 ? -34.822 7.934 4.592 1.00 53.47 187 THR A C 1
ATOM 1374 O O . THR A 1 187 ? -35.543 7.357 5.403 1.00 53.47 187 THR A O 1
ATOM 1377 N N . MET A 1 188 ? -33.549 8.236 4.848 1.00 49.62 188 MET A N 1
ATOM 1378 C CA . MET A 1 188 ? -33.036 8.307 6.215 1.00 49.62 188 MET A CA 1
ATOM 1379 C C . MET A 1 188 ? -33.025 9.766 6.656 1.00 49.62 188 MET A C 1
ATOM 1381 O O . MET A 1 188 ? -32.390 10.626 6.054 1.00 49.62 188 MET A O 1
ATOM 1385 N N . GLU A 1 189 ? -33.828 10.003 7.683 1.00 59.81 189 GLU A N 1
ATOM 1386 C CA . GLU A 1 189 ? -34.025 11.240 8.416 1.00 59.81 189 GLU A CA 1
ATOM 1387 C C . GLU A 1 189 ? -32.775 11.493 9.274 1.00 59.81 189 GLU A C 1
ATOM 1389 O O . GLU A 1 189 ? -32.524 10.796 10.258 1.00 59.81 189 GLU A O 1
ATOM 1394 N N . SER A 1 190 ? -31.939 12.447 8.859 1.00 62.41 190 SER A N 1
ATOM 1395 C CA . SER A 1 190 ? -30.769 12.876 9.627 1.00 62.41 190 SER A CA 1
ATOM 1396 C C . SER A 1 190 ? -31.226 13.681 10.841 1.00 62.41 190 SER A C 1
ATOM 1398 O O . SER A 1 190 ? -31.612 14.843 10.715 1.00 62.41 190 SER A O 1
ATOM 1400 N N . LYS A 1 191 ? -31.178 13.069 12.026 1.00 62.56 191 LYS A N 1
ATOM 1401 C CA . LYS A 1 191 ? -31.302 13.789 13.297 1.00 62.56 191 LYS A CA 1
ATOM 1402 C C . LYS A 1 191 ? -30.042 14.618 13.528 1.00 62.56 191 LYS A C 1
ATOM 1404 O O . LYS A 1 191 ? -28.932 14.092 13.501 1.00 62.56 191 LYS A O 1
ATOM 1409 N N . GLY A 1 192 ? -30.254 15.917 13.723 1.00 56.12 192 GLY A N 1
ATOM 1410 C CA . GLY A 1 192 ? -29.227 16.889 14.063 1.00 56.12 192 GLY A CA 1
ATOM 1411 C C . GLY A 1 192 ? -28.512 16.512 15.355 1.00 56.12 192 GLY A C 1
ATOM 1412 O O . GLY A 1 192 ? -29.141 16.196 16.363 1.00 56.12 192 GLY A O 1
ATOM 1413 N N . ILE A 1 193 ? -27.188 16.548 15.293 1.00 57.91 193 ILE A N 1
ATOM 1414 C CA . ILE A 1 193 ? -26.298 16.451 16.441 1.00 57.91 193 ILE A CA 1
ATOM 1415 C C . ILE A 1 193 ? -25.860 17.887 16.721 1.00 57.91 193 ILE A C 1
ATOM 1417 O O . ILE A 1 193 ? -25.042 18.445 15.991 1.00 57.91 193 ILE A O 1
ATOM 1421 N N . GLU A 1 194 ? -26.474 18.515 17.724 1.00 53.72 194 GLU A N 1
ATOM 1422 C CA . GLU A 1 194 ? -25.963 19.749 18.318 1.00 53.72 194 GLU A CA 1
ATOM 1423 C C . GLU A 1 194 ? -24.634 19.414 19.002 1.00 53.72 194 GLU A C 1
ATOM 1425 O O . GLU A 1 194 ? -24.594 18.868 20.105 1.00 53.72 194 GLU A O 1
ATOM 1430 N N . LEU A 1 195 ? -23.526 19.704 18.322 1.00 55.38 195 LEU A N 1
ATOM 1431 C CA . LEU A 1 195 ? -22.222 19.773 18.963 1.00 55.38 195 LEU A CA 1
ATOM 1432 C C . LEU A 1 195 ? -22.147 21.108 19.700 1.00 55.38 195 LEU A C 1
ATOM 1434 O O . LEU A 1 195 ? -21.818 22.146 19.127 1.00 55.38 195 LEU A O 1
ATOM 1438 N N . VAL A 1 196 ? -22.486 21.054 20.987 1.00 58.69 196 VAL A N 1
ATOM 1439 C CA . VAL A 1 196 ? -22.182 22.090 21.972 1.00 58.69 196 VAL A CA 1
ATOM 1440 C C . VAL A 1 196 ? -20.664 22.279 21.988 1.00 58.69 196 VAL A C 1
ATOM 1442 O O . VAL A 1 196 ? -19.923 21.487 22.569 1.00 58.69 196 VAL A O 1
ATOM 1445 N N . LEU A 1 197 ? -20.193 23.323 21.308 1.00 58.84 197 LEU A N 1
ATOM 1446 C CA . LEU A 1 197 ? -18.821 23.805 21.410 1.00 58.84 197 LEU A CA 1
ATOM 1447 C C . LEU A 1 197 ? -18.643 24.434 22.795 1.00 58.84 197 LEU A C 1
ATOM 1449 O O . LEU A 1 197 ? -18.892 25.620 23.000 1.00 58.84 197 LEU A O 1
ATOM 1453 N N . GLY A 1 198 ? -18.225 23.613 23.756 1.00 53.88 198 GLY A N 1
ATOM 1454 C CA . GLY A 1 198 ? -17.689 24.078 25.026 1.00 53.88 198 GLY A CA 1
ATOM 1455 C C . GLY A 1 198 ? -16.348 24.768 24.792 1.00 53.88 198 GLY A C 1
ATOM 1456 O O . GLY A 1 198 ? -15.305 24.117 24.794 1.00 53.88 198 GLY A O 1
ATOM 1457 N N . LEU A 1 199 ? -16.376 26.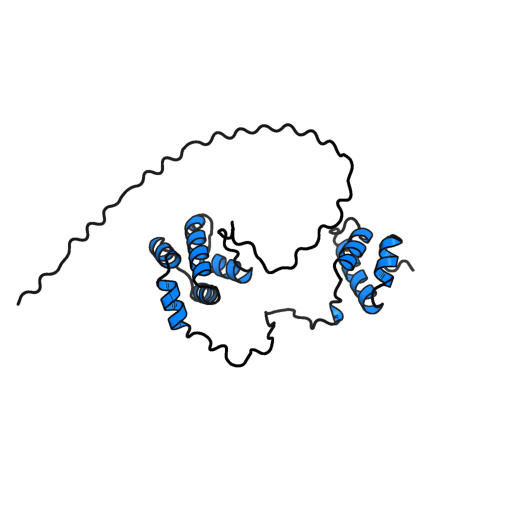085 24.576 1.00 54.38 199 LEU A N 1
ATOM 1458 C CA . LEU A 1 199 ? -15.202 26.943 24.709 1.00 54.38 199 LEU A CA 1
ATOM 1459 C C . LEU A 1 199 ? -14.749 26.917 26.174 1.00 54.38 199 LEU A C 1
ATOM 1461 O O . LEU A 1 199 ? -15.261 27.664 27.005 1.00 54.38 199 LEU A O 1
ATOM 1465 N N . SER A 1 200 ? -13.792 26.050 26.496 1.00 62.34 200 SER A N 1
ATOM 1466 C CA . SER A 1 200 ? -13.036 26.157 27.740 1.00 62.34 200 SER A CA 1
ATOM 1467 C C . SER A 1 200 ? -11.941 27.199 27.535 1.00 62.34 200 SER A C 1
ATOM 1469 O O . SER A 1 200 ? -10.945 26.946 26.860 1.00 62.34 200 SER A O 1
ATOM 1471 N N . ALA A 1 201 ? -12.162 28.391 28.084 1.00 52.00 201 ALA A N 1
ATOM 1472 C CA . ALA A 1 201 ? -11.153 29.428 28.214 1.00 52.00 201 ALA A CA 1
ATOM 1473 C C . ALA A 1 201 ? -10.057 28.939 29.173 1.00 52.00 201 ALA A C 1
ATOM 1475 O O . ALA A 1 201 ? -10.299 28.758 30.364 1.00 52.00 201 ALA A O 1
ATOM 1476 N N . CYS A 1 202 ? -8.859 28.693 28.648 1.00 55.69 202 CYS A N 1
ATOM 1477 C CA . CYS A 1 202 ? -7.667 28.521 29.466 1.00 55.69 202 CYS A CA 1
ATOM 1478 C C . CYS A 1 202 ? -7.087 29.913 29.721 1.00 55.69 202 CYS A C 1
ATOM 1480 O O . CYS A 1 202 ? -6.302 30.425 28.924 1.00 55.69 202 CYS A O 1
ATOM 1482 N N . ASP A 1 203 ? -7.541 30.529 30.808 1.00 50.34 203 ASP A N 1
ATOM 1483 C CA . ASP A 1 203 ? -6.904 31.685 31.429 1.00 50.34 203 ASP A CA 1
ATOM 1484 C C . ASP A 1 203 ? -5.478 31.282 31.840 1.00 50.34 203 ASP A C 1
ATOM 1486 O O . ASP A 1 203 ? -5.285 30.396 32.675 1.00 50.34 203 ASP A O 1
ATOM 1490 N N . ALA A 1 204 ? -4.477 31.885 31.204 1.00 56.50 204 ALA A N 1
ATOM 1491 C CA . ALA A 1 204 ? -3.072 31.750 31.570 1.00 56.50 204 ALA A CA 1
ATOM 1492 C C . ALA A 1 204 ? -2.532 33.138 31.931 1.00 56.50 204 ALA A C 1
ATOM 1494 O O . ALA A 1 204 ? -1.732 33.721 31.201 1.00 56.50 204 ALA A O 1
ATOM 1495 N N . ASP A 1 205 ? -3.009 33.665 33.059 1.00 63.50 205 ASP A N 1
ATOM 1496 C CA . ASP A 1 205 ? -2.372 34.763 33.782 1.00 63.50 205 ASP A CA 1
ATOM 1497 C C . ASP A 1 205 ? -1.366 34.166 34.777 1.00 63.50 205 ASP A C 1
ATOM 1499 O O . ASP A 1 205 ? -1.716 33.374 35.654 1.00 63.50 205 ASP A O 1
ATOM 1503 N N . GLY A 1 206 ? -0.083 34.468 34.586 1.00 63.69 206 GLY A N 1
ATOM 1504 C CA . GLY A 1 206 ? 0.982 33.890 35.401 1.00 63.69 206 GLY A CA 1
ATOM 1505 C C . GLY A 1 206 ? 2.373 34.367 35.010 1.00 63.69 206 GLY A C 1
ATOM 1506 O O . GLY A 1 206 ? 3.243 33.557 34.702 1.00 63.69 206 GLY A O 1
ATOM 1507 N N . ALA A 1 207 ? 2.591 35.683 35.004 1.00 65.44 207 ALA A N 1
ATOM 1508 C CA . ALA A 1 207 ? 3.925 36.271 34.901 1.00 65.44 207 ALA A CA 1
ATOM 1509 C C . ALA A 1 207 ? 4.585 36.344 36.296 1.00 65.44 207 ALA A C 1
ATOM 1511 O O . ALA A 1 207 ? 4.047 37.018 37.176 1.00 65.44 207 ALA A O 1
ATOM 1512 N N . PRO A 1 208 ? 5.751 35.715 36.542 1.00 70.88 208 PRO A N 1
ATOM 1513 C CA . PRO A 1 208 ? 6.509 35.968 37.761 1.00 70.88 208 PRO A CA 1
ATOM 1514 C C . PRO A 1 208 ? 7.324 37.261 37.626 1.00 70.88 208 PRO A C 1
ATOM 1516 O O . PRO A 1 208 ? 8.195 37.393 36.765 1.00 70.88 208 PRO A O 1
ATOM 1519 N N . ALA A 1 209 ? 7.036 38.214 38.512 1.00 65.81 209 ALA A N 1
ATOM 1520 C CA . ALA A 1 209 ? 7.816 39.425 38.707 1.00 65.81 209 ALA A CA 1
ATOM 1521 C C . ALA A 1 209 ? 9.249 39.083 39.156 1.00 65.81 209 ALA A C 1
ATOM 1523 O O . ALA A 1 209 ? 9.457 38.440 40.184 1.00 65.81 209 ALA A O 1
ATOM 1524 N N . MET A 1 210 ? 10.240 39.545 38.392 1.00 69.19 210 MET A N 1
ATOM 1525 C CA . MET A 1 210 ? 11.629 39.640 38.835 1.00 69.19 210 MET A CA 1
ATOM 1526 C C . MET A 1 210 ? 11.758 40.844 39.775 1.00 69.19 210 MET A C 1
ATOM 1528 O O . MET A 1 210 ? 11.647 41.988 39.337 1.00 69.19 210 MET A O 1
ATOM 1532 N N . SER A 1 211 ? 11.984 40.587 41.063 1.00 69.50 211 SER A N 1
ATOM 1533 C CA . SER A 1 211 ? 12.487 41.602 41.992 1.00 69.50 211 SER A CA 1
ATOM 1534 C C . SER A 1 211 ? 13.982 41.817 41.759 1.00 69.50 211 SER A C 1
ATOM 1536 O O . SER A 1 211 ? 14.741 40.852 41.658 1.00 69.50 211 SER A O 1
ATOM 1538 N N . ALA A 1 212 ? 14.349 43.093 41.647 1.00 71.75 212 ALA A N 1
ATOM 1539 C CA . ALA A 1 212 ? 15.714 43.606 41.640 1.00 71.75 212 ALA A CA 1
ATOM 1540 C C . ALA A 1 212 ? 16.319 43.637 43.051 1.00 71.75 212 ALA A C 1
ATOM 1542 O O . ALA A 1 212 ? 15.531 43.740 44.022 1.00 71.75 212 ALA A O 1
#